Protein AF-A0A8J2NKR1-F1 (afdb_monomer_lite)

Foldseek 3Di:
DDDDPDDPPVVVVVVVVVVVVVVVVLLVQLVVQCPDLQQPQKAKEKFFQFLAWDDDDPDIATHTFKMKMFIAGLNQQTPDMDIDTAACQDDDPPSVVSNVCSCVQQVGDRHNPDPVNPPLVVVVVVVLVVQLVNDPDPVSAGDAYEYAPVRVRNVVRNLVVSCVVVVPPDDRPDNNYHYLLSSLLVLLVVLQVVVVCVVPVVPDDPDCVVVVVVVVVVPDDDDDDDDDDDDDDDDDDPRPPDDPDPDDDDPVLCCCLVVSPSPDSVNSVVLLPPCGQLQVLVQADPSLNVVCVPPSSNSNNRRSSSNSSSSVSSSSSNNVSNPDD

Sequence (325 aa):
MASKKLMDKKSLDTKLHNFRYQADIVRGDVTEFLQGDIPEIPVVIVNFNVYCPIAYSAQRYHLPGEIALVAFTITDGIIDFFSTYVDPGFVPTGCRSDVNDSIRLKGLQLPGYDPKLQDLNALVKNIDEFMRKYSLSTTKEWPPMFCMESEMKPFYGCMDWLYTTTKNTNPPEEFRLRPLEMYLQRASVLGRIFRDSEDGIEQVEESQDVRDIRERMTTMFGIGQDLVPVVSSRSGDGLIRFEERRYPLTPAERLLVTIGKFTDEKHAVEYLRSTYNAYNEQLACENHRKACENNEEGLNYCSELVVKRLAINCVDALKSLFLEE

Organism: NCBI:txid39272

pLDDT: mean 77.82, std 22.66, range [24.03, 98.62]

InterPro domains:
  IPR024970 Maelstrom domain [PF13017] (61-170)
  IPR039259 Protein maelstrom [PTHR21358] (43-180)

Structure (mmCIF, N/CA/C/O backbone):
data_AF-A0A8J2NKR1-F1
#
_entry.id   AF-A0A8J2NKR1-F1
#
loop_
_atom_site.group_PDB
_atom_site.id
_atom_site.type_symbol
_atom_site.label_atom_id
_atom_site.label_alt_id
_atom_site.label_comp_id
_atom_site.label_asym_id
_atom_site.label_entity_id
_atom_site.label_seq_id
_atom_site.pdbx_PDB_ins_code
_atom_site.Cartn_x
_atom_site.Cartn_y
_atom_site.Cartn_z
_atom_site.occupancy
_atom_site.B_iso_or_equiv
_atom_site.auth_seq_id
_atom_site.auth_comp_id
_atom_site.auth_asym_id
_atom_site.auth_atom_id
_atom_site.pdbx_PDB_model_num
ATOM 1 N N . MET A 1 1 ? 35.851 29.378 -0.211 1.00 43.47 1 MET A N 1
ATOM 2 C CA . MET A 1 1 ? 34.782 30.104 0.510 1.00 43.47 1 MET A CA 1
ATOM 3 C C . MET A 1 1 ? 33.438 29.664 -0.055 1.00 43.47 1 MET A C 1
ATOM 5 O O . MET A 1 1 ? 33.132 30.008 -1.188 1.00 43.47 1 MET A O 1
ATOM 9 N N . ALA A 1 2 ? 32.684 28.836 0.671 1.00 38.84 2 ALA A N 1
ATOM 10 C CA . ALA A 1 2 ? 31.373 28.362 0.229 1.00 38.84 2 ALA A CA 1
ATOM 11 C C . ALA A 1 2 ? 30.292 29.364 0.663 1.00 38.84 2 ALA A C 1
ATOM 13 O O . ALA A 1 2 ? 30.072 29.566 1.856 1.00 38.84 2 ALA A O 1
ATOM 14 N N . SER A 1 3 ? 29.646 30.014 -0.306 1.00 41.78 3 SER A N 1
ATOM 15 C CA . SER A 1 3 ? 28.528 30.925 -0.056 1.00 41.78 3 SER A CA 1
ATOM 16 C C . SER A 1 3 ? 27.273 30.108 0.264 1.00 41.78 3 SER A C 1
ATOM 18 O O . SER A 1 3 ? 26.694 29.467 -0.615 1.00 41.78 3 SER A O 1
ATOM 20 N N . LYS A 1 4 ? 26.868 30.091 1.540 1.00 50.66 4 LYS A N 1
ATOM 21 C CA . LYS A 1 4 ? 25.557 29.584 1.964 1.00 50.66 4 LYS A CA 1
ATOM 22 C C . LYS A 1 4 ? 24.493 30.522 1.390 1.00 50.66 4 LYS A C 1
ATOM 24 O O . LYS A 1 4 ? 24.283 31.610 1.919 1.00 50.66 4 LYS A O 1
ATOM 29 N N . LYS A 1 5 ? 23.815 30.108 0.315 1.00 57.34 5 LYS A N 1
ATOM 30 C CA . LYS A 1 5 ? 22.587 30.773 -0.139 1.00 57.34 5 LYS A CA 1
ATOM 31 C C . LYS A 1 5 ? 21.539 30.630 0.965 1.00 57.34 5 LYS A C 1
ATOM 33 O O . LYS A 1 5 ? 21.001 29.544 1.168 1.00 57.34 5 LYS A O 1
ATOM 38 N N . LEU A 1 6 ? 21.284 31.721 1.686 1.00 56.12 6 LEU A N 1
ATOM 39 C CA . LEU A 1 6 ? 20.132 31.834 2.572 1.00 56.12 6 LEU A CA 1
ATOM 40 C C . LEU A 1 6 ? 18.877 31.653 1.710 1.00 56.12 6 LEU A C 1
ATOM 42 O O . LEU A 1 6 ? 18.679 32.395 0.747 1.00 56.12 6 LEU A O 1
ATOM 46 N N . MET A 1 7 ? 18.060 30.648 2.020 1.00 55.81 7 MET A N 1
ATOM 47 C CA . MET A 1 7 ? 16.718 30.571 1.450 1.00 55.81 7 MET A CA 1
ATOM 48 C C . MET A 1 7 ? 15.932 31.810 1.888 1.00 55.81 7 MET A C 1
ATOM 50 O O . MET A 1 7 ? 15.951 32.170 3.064 1.00 55.81 7 MET A O 1
ATOM 54 N N . ASP A 1 8 ? 15.259 32.458 0.936 1.00 79.38 8 ASP A N 1
ATOM 55 C CA . ASP A 1 8 ? 14.376 33.593 1.202 1.00 79.38 8 ASP A CA 1
ATOM 56 C C . ASP A 1 8 ? 13.271 33.170 2.183 1.00 79.38 8 ASP A C 1
ATOM 58 O O . ASP A 1 8 ? 12.592 32.158 1.980 1.00 79.38 8 ASP A O 1
ATOM 62 N N . LYS A 1 9 ? 13.087 33.963 3.241 1.00 66.12 9 LYS A N 1
ATOM 63 C CA . LYS A 1 9 ? 12.063 33.788 4.275 1.00 66.12 9 LYS A CA 1
ATOM 64 C C . LYS A 1 9 ? 10.668 33.608 3.664 1.00 66.12 9 LYS A C 1
ATOM 66 O O . LYS A 1 9 ? 9.911 32.757 4.117 1.00 66.12 9 LYS A O 1
ATOM 71 N N . LYS A 1 10 ? 10.372 34.299 2.556 1.00 61.69 10 LYS A N 1
ATOM 72 C CA . LYS A 1 10 ? 9.092 34.181 1.838 1.00 61.69 10 LYS A CA 1
ATOM 73 C C . LYS A 1 10 ? 8.879 32.792 1.217 1.00 61.69 10 LYS A C 1
ATOM 75 O O . LYS A 1 10 ? 7.759 32.283 1.192 1.00 61.69 10 LYS A O 1
ATOM 80 N N . SER A 1 11 ? 9.955 32.148 0.753 1.00 65.44 11 SER A N 1
ATOM 81 C CA . SER A 1 11 ? 9.924 30.770 0.243 1.00 65.44 11 SER A CA 1
ATOM 82 C C . SER A 1 11 ? 9.691 29.754 1.365 1.00 65.44 11 SER A C 1
ATOM 84 O O . SER A 1 11 ? 8.984 28.766 1.162 1.00 65.44 11 SER A O 1
ATOM 86 N N . LEU A 1 12 ? 10.252 30.009 2.551 1.00 55.81 12 LEU A N 1
ATOM 87 C CA . LEU A 1 12 ? 10.070 29.164 3.731 1.00 55.81 12 LEU A CA 1
ATOM 88 C C . LEU A 1 12 ? 8.634 29.255 4.271 1.00 55.81 12 LEU A C 1
ATOM 90 O O . LEU A 1 12 ? 8.007 28.220 4.485 1.00 55.81 12 LEU A O 1
ATOM 94 N N . ASP A 1 13 ? 8.094 30.468 4.401 1.00 50.56 13 ASP A N 1
ATOM 95 C CA . ASP A 1 13 ? 6.735 30.706 4.904 1.00 50.56 13 ASP A CA 1
ATOM 96 C C . ASP A 1 13 ? 5.669 30.108 3.967 1.00 50.56 13 ASP A C 1
ATOM 98 O O . ASP A 1 13 ? 4.708 29.495 4.430 1.00 50.56 13 ASP A O 1
ATOM 102 N N . THR A 1 14 ? 5.881 30.179 2.646 1.00 52.16 14 THR A N 1
ATOM 103 C CA . THR A 1 14 ? 4.994 29.546 1.649 1.00 52.16 14 THR A CA 1
ATOM 104 C C . THR A 1 14 ? 5.015 28.017 1.761 1.00 52.16 14 THR A C 1
ATOM 106 O O . THR A 1 14 ? 3.969 27.374 1.708 1.00 52.16 14 THR A O 1
ATOM 109 N N . LYS A 1 15 ? 6.195 27.412 1.965 1.00 50.50 15 LYS A N 1
ATOM 110 C CA . LYS A 1 15 ? 6.314 25.961 2.179 1.00 50.50 15 LYS A CA 1
ATOM 111 C C . LYS A 1 15 ? 5.652 25.520 3.483 1.00 50.50 15 LYS A C 1
ATOM 113 O O . LYS A 1 15 ? 4.969 24.504 3.484 1.00 50.50 15 LYS A O 1
ATOM 118 N N . LEU A 1 16 ? 5.820 26.283 4.565 1.00 45.91 16 LEU A N 1
ATOM 119 C CA . LEU A 1 16 ? 5.184 26.006 5.857 1.00 45.91 16 LEU A CA 1
ATOM 120 C C . LEU A 1 16 ? 3.659 26.143 5.798 1.00 45.91 16 LEU A C 1
ATOM 122 O O . LEU A 1 16 ? 2.957 25.335 6.401 1.00 45.91 16 LEU A O 1
ATOM 126 N N . HIS A 1 17 ? 3.146 27.137 5.071 1.00 37.38 17 HIS A N 1
ATOM 127 C CA . HIS A 1 17 ? 1.710 27.311 4.870 1.00 37.38 17 HIS A CA 1
ATOM 128 C C . HIS A 1 17 ? 1.113 26.158 4.053 1.00 37.38 17 HIS A C 1
ATOM 130 O O . HIS A 1 17 ? 0.147 25.549 4.502 1.00 37.38 17 HIS A O 1
ATOM 136 N N . ASN A 1 18 ? 1.741 25.783 2.932 1.00 40.12 18 ASN A N 1
ATOM 137 C CA . ASN A 1 18 ? 1.304 24.639 2.125 1.00 40.12 18 ASN A CA 1
ATOM 138 C C . ASN A 1 18 ? 1.371 23.322 2.913 1.00 40.12 18 ASN A C 1
ATOM 140 O O . ASN A 1 18 ? 0.476 22.496 2.789 1.00 40.12 18 ASN A O 1
ATOM 144 N N . PHE A 1 19 ? 2.391 23.145 3.759 1.00 42.72 19 PHE A N 1
ATOM 145 C CA . PHE A 1 19 ? 2.524 21.963 4.612 1.00 42.72 19 PHE A CA 1
ATOM 146 C C . PHE A 1 19 ? 1.421 21.885 5.678 1.00 42.72 19 PHE A C 1
ATOM 148 O O . PHE A 1 19 ? 0.826 20.831 5.869 1.00 42.72 19 PHE A O 1
ATOM 155 N N . ARG A 1 20 ? 1.102 23.003 6.349 1.00 39.19 20 ARG A N 1
ATOM 156 C CA . ARG A 1 20 ? 0.005 23.064 7.334 1.00 39.19 20 ARG A CA 1
ATOM 157 C C . ARG A 1 20 ? -1.363 22.867 6.687 1.00 39.19 20 ARG A C 1
ATOM 159 O O . ARG A 1 20 ? -2.171 22.118 7.212 1.00 39.19 20 ARG A O 1
ATOM 166 N N . TYR A 1 21 ? -1.585 23.484 5.530 1.00 37.28 21 TYR A N 1
ATOM 167 C CA . TYR A 1 21 ? -2.820 23.336 4.766 1.00 37.28 21 TYR A CA 1
ATOM 168 C C . TYR A 1 21 ? -3.035 21.891 4.299 1.00 37.28 21 TYR A C 1
ATOM 170 O O . TYR A 1 21 ? -4.122 21.346 4.463 1.00 37.28 21 TYR A O 1
ATOM 178 N N . GLN A 1 22 ? -1.982 21.234 3.799 1.00 46.88 22 GLN A N 1
ATOM 179 C CA . GLN A 1 22 ? -2.047 19.812 3.462 1.00 46.88 22 GLN A CA 1
ATOM 180 C C . GLN A 1 22 ? -2.287 18.945 4.698 1.00 46.88 22 GLN A C 1
ATOM 182 O O . GLN A 1 22 ? -3.109 18.040 4.631 1.00 46.88 22 GLN A O 1
ATOM 187 N N . ALA A 1 23 ? -1.650 19.243 5.834 1.00 50.97 23 ALA A N 1
ATOM 188 C CA . ALA A 1 23 ? -1.886 18.509 7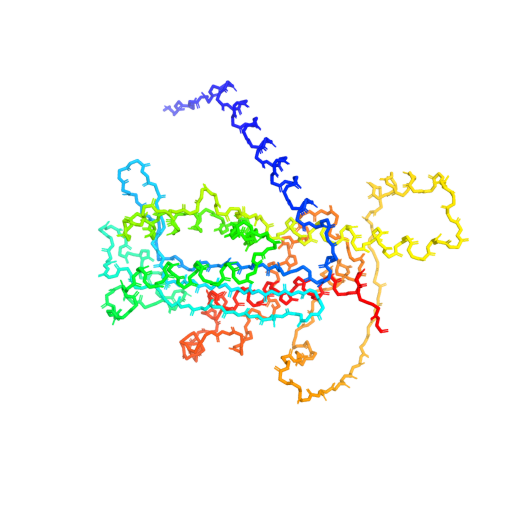.075 1.00 50.97 23 ALA A CA 1
ATOM 189 C C . ALA A 1 23 ? -3.336 18.643 7.572 1.00 50.97 23 ALA A C 1
ATOM 191 O O . ALA A 1 23 ? -3.907 17.659 8.030 1.00 50.97 23 ALA A O 1
ATOM 192 N N . ASP A 1 24 ? -3.948 19.824 7.474 1.00 42.25 24 ASP A N 1
ATOM 193 C CA . ASP A 1 24 ? -5.312 20.051 7.962 1.00 42.25 24 ASP A CA 1
ATOM 194 C C . ASP A 1 24 ? -6.389 19.471 7.026 1.00 42.25 24 ASP A C 1
ATOM 196 O O . ASP A 1 24 ? -7.370 18.922 7.527 1.00 42.25 24 ASP A O 1
ATOM 200 N N . ILE A 1 25 ? -6.181 19.474 5.699 1.00 54.34 25 ILE A N 1
ATOM 201 C CA . ILE A 1 25 ? -7.042 18.735 4.750 1.00 54.34 25 ILE A CA 1
ATOM 202 C C . ILE A 1 25 ? -6.950 17.233 5.007 1.00 54.34 25 ILE A C 1
ATOM 204 O O . ILE A 1 25 ? -7.959 16.567 5.208 1.00 54.34 25 ILE A O 1
ATOM 208 N N . VAL A 1 26 ? -5.724 16.710 5.081 1.00 58.34 26 VAL A N 1
ATOM 209 C CA . VAL A 1 26 ? -5.472 15.284 5.316 1.00 58.34 26 VAL A CA 1
ATOM 210 C C . VAL A 1 26 ? -6.121 14.832 6.634 1.00 58.34 26 VAL A C 1
ATOM 212 O O . VAL A 1 26 ? -6.724 13.761 6.682 1.00 58.34 26 VAL A O 1
ATOM 215 N N . ARG A 1 27 ? -6.097 15.674 7.679 1.00 59.47 27 ARG A N 1
ATOM 216 C CA . ARG A 1 27 ? -6.781 15.421 8.962 1.00 59.47 27 ARG A CA 1
ATOM 217 C C . ARG A 1 27 ? -8.306 15.459 8.865 1.00 59.47 27 ARG A C 1
ATOM 219 O O . ARG A 1 27 ? -8.959 14.643 9.519 1.00 59.47 27 ARG A O 1
ATOM 226 N N . GLY A 1 28 ? -8.860 16.408 8.110 1.00 63.25 28 GLY A N 1
ATOM 227 C CA . GLY A 1 28 ? -10.300 16.518 7.880 1.00 63.25 28 GLY A CA 1
ATOM 228 C C . GLY A 1 28 ? -10.849 15.266 7.204 1.00 63.25 28 GLY A C 1
ATOM 229 O O . GLY A 1 28 ? -11.771 14.649 7.728 1.00 63.25 28 GLY A O 1
ATOM 230 N N . ASP A 1 29 ? -10.187 14.820 6.138 1.00 70.38 29 ASP A N 1
ATOM 231 C CA . ASP A 1 29 ? -10.651 13.710 5.303 1.00 70.38 29 ASP A CA 1
ATOM 232 C C . ASP A 1 29 ? -10.693 12.368 6.035 1.00 70.38 29 ASP A C 1
ATOM 234 O O . ASP A 1 29 ? -11.616 11.583 5.838 1.00 70.38 29 ASP A O 1
ATOM 238 N N . VAL A 1 30 ? -9.701 12.075 6.883 1.00 75.12 30 VAL A N 1
ATOM 239 C CA . VAL A 1 30 ? -9.706 10.816 7.648 1.00 75.12 30 VAL A CA 1
ATOM 240 C C . VAL A 1 30 ? -10.740 10.853 8.764 1.00 75.12 30 VAL A C 1
ATOM 242 O O . VAL A 1 30 ? -11.346 9.833 9.065 1.00 75.12 30 VAL A O 1
ATOM 245 N N . THR A 1 31 ? -11.000 12.024 9.343 1.00 75.50 31 THR A N 1
ATOM 246 C CA . THR A 1 31 ? -12.086 12.168 10.320 1.00 75.50 31 THR A CA 1
ATOM 247 C C . THR A 1 31 ? -13.448 12.015 9.644 1.00 75.50 31 THR A C 1
ATOM 249 O O . THR A 1 31 ? -14.317 11.349 10.191 1.00 75.50 31 THR A O 1
ATOM 252 N N . GLU A 1 32 ? -13.625 12.584 8.449 1.00 78.56 32 GLU A N 1
ATOM 253 C CA . GLU A 1 32 ? -14.834 12.419 7.635 1.00 78.56 32 GLU A CA 1
ATOM 254 C C . GLU A 1 32 ? -15.050 10.958 7.231 1.00 78.56 32 GLU A C 1
ATOM 256 O O . GLU A 1 32 ? -16.146 10.426 7.385 1.00 78.56 32 GLU A O 1
ATOM 261 N N . PHE A 1 33 ? -13.987 10.278 6.801 1.00 78.25 33 PHE A N 1
ATOM 262 C CA . PHE A 1 33 ? -14.023 8.853 6.484 1.00 78.25 33 PHE A CA 1
ATOM 263 C C . PHE A 1 33 ? -14.488 7.992 7.669 1.00 78.25 33 PHE A C 1
ATOM 265 O O . PHE A 1 33 ? -15.153 6.987 7.457 1.00 78.25 33 PHE A O 1
ATOM 272 N N . LEU A 1 34 ? -14.189 8.400 8.906 1.00 82.88 34 LEU A N 1
ATOM 273 C CA . LEU A 1 34 ? -14.550 7.684 10.134 1.00 82.88 34 LEU A CA 1
ATOM 274 C C . LEU A 1 34 ? -15.920 8.092 10.717 1.00 82.88 34 LEU A C 1
ATOM 276 O O . LEU A 1 34 ? -16.202 7.770 11.866 1.00 82.88 34 LEU A O 1
ATOM 280 N N . GLN A 1 35 ? -16.781 8.786 9.963 1.00 81.31 35 GLN A N 1
ATOM 281 C CA . GLN A 1 35 ? -18.130 9.176 10.422 1.00 81.31 35 GLN A CA 1
ATOM 282 C C . GLN A 1 35 ? -19.164 8.030 10.409 1.00 81.31 35 GLN A C 1
ATOM 284 O O . GLN A 1 35 ? -20.321 8.254 10.762 1.00 81.31 35 GLN A O 1
ATOM 289 N N . GLY A 1 36 ? -18.777 6.825 9.983 1.00 82.25 36 GLY A N 1
ATOM 290 C CA . GLY A 1 36 ? -19.637 5.639 9.952 1.00 82.25 36 GLY A CA 1
ATOM 291 C C . GLY A 1 36 ? -19.406 4.673 11.116 1.00 82.25 36 GLY A C 1
ATOM 292 O O . GLY A 1 36 ? -18.768 5.005 12.113 1.00 82.25 36 GLY A O 1
ATOM 293 N N . ASP A 1 37 ? -19.908 3.451 10.951 1.00 88.69 37 ASP A N 1
ATOM 294 C CA . ASP A 1 37 ? -19.652 2.333 11.858 1.00 88.69 37 ASP A CA 1
ATOM 295 C C . ASP A 1 37 ? -18.205 1.848 11.684 1.00 88.69 37 ASP A C 1
ATOM 297 O O . ASP A 1 37 ? -17.918 1.007 10.834 1.00 88.69 37 ASP A O 1
ATOM 301 N N . ILE A 1 38 ? -17.273 2.471 12.417 1.00 90.94 38 ILE A N 1
ATOM 302 C CA . ILE A 1 38 ? -15.818 2.313 12.242 1.00 90.94 38 ILE A CA 1
ATOM 303 C C . ILE A 1 38 ? -15.377 0.845 12.096 1.00 90.94 38 ILE A C 1
ATOM 305 O O . ILE A 1 38 ? -14.547 0.586 11.219 1.00 90.94 38 ILE A O 1
ATOM 309 N N . PRO A 1 39 ? -15.905 -0.114 12.880 1.00 94.06 39 PRO A N 1
ATOM 310 C CA . PRO A 1 39 ? -15.543 -1.520 12.752 1.00 94.06 39 PRO A CA 1
ATOM 311 C C . PRO A 1 39 ? -15.828 -2.141 11.389 1.00 94.06 39 PRO A C 1
ATOM 313 O O . PRO A 1 39 ? -15.043 -2.973 10.933 1.00 94.06 39 PRO A O 1
ATOM 316 N N . GLU A 1 40 ? -16.890 -1.681 10.731 1.00 95.31 40 GLU A N 1
ATOM 317 C CA . GLU A 1 40 ? -17.399 -2.184 9.455 1.00 95.31 40 GLU A CA 1
ATOM 318 C C . GLU A 1 40 ? -16.874 -1.401 8.245 1.00 95.31 40 GLU A C 1
ATOM 320 O O . GLU A 1 40 ? -17.055 -1.816 7.098 1.00 95.31 40 GLU A O 1
ATOM 325 N N . ILE A 1 41 ? -16.215 -0.258 8.463 1.00 94.38 41 ILE A N 1
ATOM 326 C CA . ILE A 1 41 ? -15.683 0.560 7.373 1.00 94.38 41 ILE A CA 1
ATOM 327 C C . ILE A 1 41 ? -14.509 -0.178 6.700 1.00 94.38 41 ILE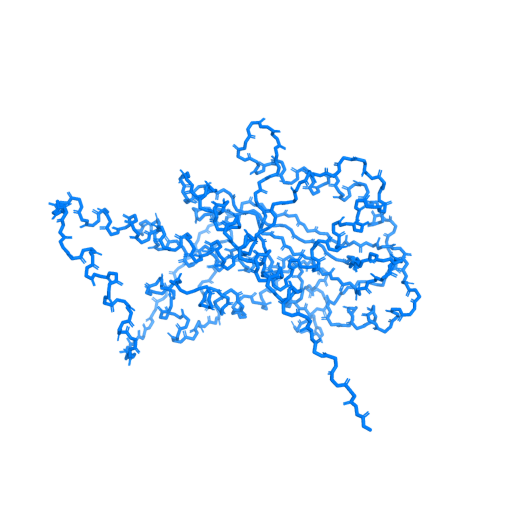 A C 1
ATOM 329 O O . ILE A 1 41 ? -13.486 -0.418 7.345 1.00 94.38 41 ILE A O 1
ATOM 333 N N . PRO A 1 42 ? -14.595 -0.496 5.392 1.00 96.12 42 PRO A N 1
ATOM 334 C CA . PRO A 1 42 ? -13.501 -1.112 4.663 1.00 96.12 42 PRO A CA 1
ATOM 335 C C . PRO A 1 42 ? -12.358 -0.115 4.464 1.00 96.12 42 PRO A C 1
ATOM 337 O O . PRO A 1 42 ? -12.530 0.972 3.910 1.00 96.12 42 PRO A O 1
ATOM 340 N N . VAL A 1 43 ? -11.163 -0.524 4.869 1.00 96.81 43 VAL A N 1
ATOM 341 C CA . VAL A 1 43 ? -9.924 0.243 4.757 1.00 96.81 43 VAL A CA 1
ATOM 342 C C . VAL A 1 43 ? -9.014 -0.424 3.742 1.00 96.81 43 VAL A C 1
ATOM 344 O O . VAL A 1 43 ? -8.738 -1.620 3.840 1.00 96.81 43 VAL A O 1
ATOM 347 N N . VAL A 1 44 ? -8.519 0.354 2.777 1.00 97.88 44 VAL A N 1
ATOM 348 C CA . VAL A 1 44 ? -7.612 -0.145 1.738 1.00 97.88 44 VAL A CA 1
ATOM 349 C C . VAL A 1 44 ? -6.183 0.317 2.005 1.00 97.88 44 VAL A C 1
ATOM 351 O O . VAL A 1 44 ? -5.905 1.516 1.989 1.00 97.88 44 VAL A O 1
ATOM 354 N N . ILE A 1 45 ? -5.261 -0.627 2.206 1.00 98.38 45 ILE A N 1
ATOM 355 C CA . ILE A 1 45 ? -3.819 -0.355 2.305 1.00 98.38 45 ILE A CA 1
ATOM 356 C C . ILE A 1 45 ? -3.148 -0.708 0.981 1.00 98.38 45 ILE A C 1
ATOM 358 O O . ILE A 1 45 ? -3.427 -1.760 0.408 1.00 98.38 45 ILE A O 1
ATOM 362 N N . VAL A 1 46 ? -2.231 0.142 0.521 1.00 98.50 46 VAL A N 1
ATOM 363 C CA . VAL A 1 46 ? -1.466 -0.049 -0.715 1.00 98.50 46 VAL A CA 1
ATOM 364 C C . VAL A 1 46 ? 0.040 0.043 -0.476 1.00 98.50 46 VAL A C 1
ATOM 366 O O . VAL A 1 46 ? 0.521 0.834 0.337 1.00 98.50 46 VAL A O 1
ATOM 369 N N . ASN A 1 47 ? 0.807 -0.757 -1.213 1.00 98.38 47 ASN A N 1
ATOM 370 C CA . ASN A 1 47 ? 2.260 -0.670 -1.261 1.00 98.38 47 ASN A CA 1
ATOM 371 C C . ASN A 1 47 ? 2.776 -0.935 -2.679 1.00 98.38 47 ASN A C 1
ATOM 373 O O . ASN A 1 47 ? 2.262 -1.802 -3.383 1.00 98.38 47 ASN A O 1
ATOM 377 N N . PHE A 1 48 ? 3.823 -0.203 -3.062 1.00 98.50 48 PHE A N 1
ATOM 378 C CA . PHE A 1 48 ? 4.611 -0.476 -4.257 1.00 98.50 48 PHE A CA 1
ATOM 379 C C . PHE A 1 48 ? 6.034 -0.854 -3.866 1.00 98.50 48 PHE A C 1
ATOM 381 O O . PHE A 1 48 ? 6.681 -0.122 -3.115 1.00 98.50 48 PHE A O 1
ATOM 388 N N . ASN A 1 49 ? 6.576 -1.888 -4.503 1.00 98.00 49 ASN A N 1
ATOM 389 C CA . ASN A 1 49 ? 8.016 -1.978 -4.671 1.00 98.00 49 ASN A CA 1
ATOM 390 C C . ASN A 1 49 ? 8.441 -1.255 -5.935 1.00 98.00 49 ASN A C 1
ATOM 392 O O . ASN A 1 49 ? 7.897 -1.447 -7.021 1.00 98.00 49 ASN A O 1
ATOM 396 N N . VAL A 1 50 ? 9.484 -0.451 -5.780 1.00 98.25 50 VAL A N 1
ATOM 397 C CA . VAL A 1 50 ? 10.055 0.373 -6.841 1.00 98.25 50 VAL A CA 1
ATOM 398 C C . VAL A 1 50 ? 11.439 -0.142 -7.205 1.00 98.25 50 VAL A C 1
ATOM 400 O O . VAL A 1 50 ? 12.246 -0.405 -6.308 1.00 98.25 50 VAL A O 1
ATOM 403 N N . TYR A 1 51 ? 11.726 -0.211 -8.505 1.00 98.06 51 TYR A N 1
ATOM 404 C CA . TYR A 1 51 ? 13.064 -0.478 -9.031 1.00 98.06 51 TYR A CA 1
ATOM 405 C C . TYR A 1 51 ? 14.016 0.690 -8.786 1.00 98.06 51 TYR A C 1
ATOM 407 O O . TYR A 1 51 ? 15.078 0.521 -8.191 1.00 98.06 51 TYR A O 1
ATOM 415 N N . CYS A 1 52 ? 13.646 1.877 -9.265 1.00 97.44 52 CYS A N 1
ATOM 416 C CA . CYS A 1 52 ? 14.450 3.086 -9.146 1.00 97.44 52 CYS A CA 1
ATOM 417 C C . CYS A 1 52 ? 13.591 4.351 -9.328 1.00 97.44 52 CYS A C 1
ATOM 419 O O . CYS A 1 52 ? 12.565 4.316 -10.019 1.00 97.44 52 CYS A O 1
ATOM 421 N N . PRO A 1 53 ? 14.000 5.493 -8.750 1.00 96.88 53 PRO A N 1
ATOM 422 C CA . PRO A 1 53 ? 13.476 6.788 -9.159 1.00 96.88 53 PRO A CA 1
ATOM 423 C C . PRO A 1 53 ? 13.968 7.117 -10.575 1.00 96.88 53 PRO A C 1
ATOM 425 O O . PRO A 1 53 ? 15.119 6.855 -10.918 1.00 96.88 53 PRO A O 1
ATOM 428 N N . ILE A 1 54 ? 13.114 7.726 -11.392 1.00 94.81 54 ILE A N 1
ATOM 429 C CA . ILE A 1 54 ? 13.463 8.152 -12.753 1.00 94.81 54 ILE A CA 1
ATOM 430 C C . ILE A 1 54 ? 13.084 9.618 -12.953 1.00 94.81 54 ILE A C 1
ATOM 432 O O . ILE A 1 54 ? 12.063 10.097 -12.457 1.00 94.81 54 ILE A O 1
ATOM 436 N N . ALA A 1 55 ? 13.927 10.349 -13.674 1.00 90.56 55 ALA A N 1
ATOM 437 C CA . ALA A 1 55 ? 13.674 11.736 -14.031 1.00 90.56 55 ALA A CA 1
ATOM 438 C C . ALA A 1 55 ? 13.475 11.827 -15.544 1.00 90.56 55 ALA A C 1
ATOM 440 O O . ALA A 1 55 ? 14.423 11.659 -16.311 1.00 90.56 55 ALA A O 1
ATOM 441 N N . TYR A 1 56 ? 12.242 12.106 -15.963 1.00 82.31 56 TYR A N 1
ATOM 442 C CA . TYR A 1 56 ? 11.937 12.442 -17.348 1.00 82.31 56 TYR A CA 1
ATOM 443 C C . TYR A 1 56 ? 11.607 13.926 -17.411 1.00 82.31 56 TYR A C 1
ATOM 445 O O . TYR A 1 56 ? 10.562 14.370 -16.933 1.00 82.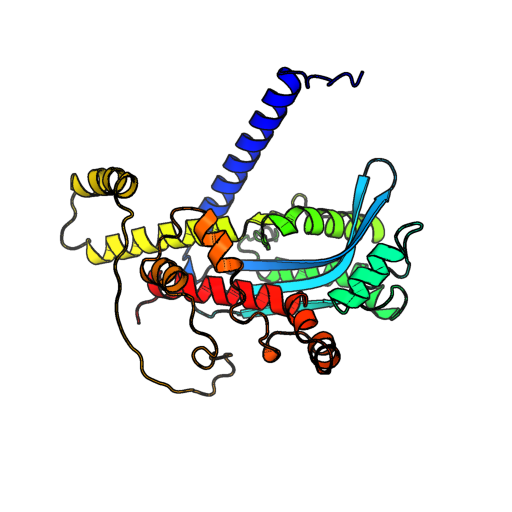31 56 TYR A O 1
ATOM 453 N N . SER A 1 57 ? 12.511 14.708 -18.007 1.00 83.50 57 SER A N 1
ATOM 454 C CA . SER A 1 57 ? 12.391 16.168 -18.041 1.00 83.50 57 SER A CA 1
ATOM 455 C C . SER A 1 57 ? 12.292 16.749 -16.613 1.00 83.50 57 SER A C 1
ATOM 457 O O . SER A 1 57 ? 13.106 16.412 -15.753 1.00 83.50 57 SER A O 1
ATOM 459 N N . ALA A 1 58 ? 11.322 17.627 -16.344 1.00 83.81 58 ALA A N 1
ATOM 460 C CA . ALA A 1 58 ? 11.086 18.228 -15.031 1.00 83.81 58 ALA A CA 1
ATOM 461 C C . ALA A 1 58 ? 10.328 17.315 -14.046 1.00 83.81 58 ALA A C 1
ATOM 463 O O . ALA A 1 58 ? 10.266 17.630 -12.855 1.00 83.81 58 ALA A O 1
ATOM 464 N N . GLN A 1 59 ? 9.755 16.202 -14.514 1.00 83.44 59 GLN A N 1
ATOM 465 C CA . GLN A 1 59 ? 8.910 15.327 -13.705 1.00 83.44 59 GLN A CA 1
ATOM 466 C C . GLN A 1 59 ? 9.712 14.153 -13.137 1.00 83.44 59 GLN A C 1
ATOM 468 O O . GLN A 1 59 ? 10.576 13.571 -13.800 1.00 83.44 59 GLN A O 1
ATOM 473 N N . ARG A 1 60 ? 9.437 13.824 -11.872 1.00 90.12 60 ARG A N 1
ATOM 474 C CA . ARG A 1 60 ? 10.072 12.714 -11.158 1.00 90.12 60 ARG A CA 1
ATOM 475 C C . ARG A 1 60 ? 9.056 11.603 -10.975 1.00 90.12 60 ARG A C 1
ATOM 477 O O . ARG A 1 60 ? 8.049 11.812 -10.311 1.00 90.12 60 ARG A O 1
ATOM 484 N N . TYR A 1 61 ? 9.372 10.443 -11.520 1.00 95.19 61 TYR A N 1
ATOM 485 C CA . TYR A 1 61 ? 8.571 9.236 -11.410 1.00 95.19 61 TYR A CA 1
ATOM 486 C C . TYR A 1 61 ? 9.316 8.180 -10.592 1.00 95.19 61 TYR A C 1
ATOM 488 O O . TYR A 1 61 ? 10.503 8.324 -10.278 1.00 95.19 61 TYR A O 1
ATOM 496 N N . HIS A 1 62 ? 8.620 7.092 -10.291 1.00 97.44 62 HIS A N 1
ATOM 497 C CA . HIS A 1 62 ? 9.191 5.883 -9.716 1.00 97.44 62 HIS A CA 1
ATOM 498 C C . HIS A 1 62 ? 8.815 4.710 -10.614 1.00 97.44 62 HIS A C 1
ATOM 500 O O . HIS A 1 62 ? 7.652 4.571 -10.980 1.00 97.44 62 HIS A O 1
ATOM 506 N N . LEU A 1 63 ? 9.796 3.891 -10.996 1.00 97.75 63 LEU A N 1
ATOM 507 C CA . LEU A 1 63 ? 9.558 2.739 -11.860 1.00 97.75 63 LEU A CA 1
ATOM 508 C C . LEU A 1 63 ? 9.015 1.566 -11.018 1.00 97.75 63 LEU A C 1
ATOM 510 O O . LEU A 1 63 ? 9.783 1.027 -10.212 1.00 97.75 63 LEU A O 1
ATOM 514 N N . PRO A 1 64 ? 7.730 1.185 -11.149 1.00 98.12 64 PRO A N 1
ATOM 515 C CA . PRO A 1 64 ? 7.139 0.125 -10.335 1.00 98.12 64 PRO A CA 1
ATOM 516 C C . PRO A 1 64 ? 7.709 -1.244 -10.718 1.00 98.12 64 PRO A C 1
ATOM 518 O O . PRO A 1 64 ? 8.021 -1.485 -11.883 1.00 98.12 64 PRO A O 1
ATOM 521 N N . GLY A 1 65 ? 7.830 -2.132 -9.734 1.00 98.06 65 GLY A N 1
ATOM 522 C CA . GLY A 1 65 ? 8.181 -3.542 -9.930 1.00 98.06 65 GLY A CA 1
ATOM 523 C C . GLY A 1 65 ? 7.220 -4.521 -9.264 1.00 98.06 65 GLY A C 1
ATOM 524 O O . GLY A 1 65 ? 7.080 -5.652 -9.718 1.00 98.06 65 GLY A O 1
ATOM 525 N N . GLU A 1 66 ? 6.506 -4.086 -8.231 1.00 98.38 66 GLU A N 1
ATOM 526 C CA . GLU A 1 66 ? 5.433 -4.846 -7.591 1.00 98.38 66 GLU A CA 1
ATOM 527 C C . GLU A 1 66 ? 4.408 -3.867 -7.030 1.00 98.38 66 GLU A C 1
ATOM 529 O O . GLU A 1 66 ? 4.767 -2.756 -6.630 1.00 98.38 66 GLU A O 1
ATOM 534 N N . ILE A 1 67 ? 3.149 -4.284 -6.984 1.00 98.50 67 ILE A N 1
ATOM 535 C CA . ILE A 1 67 ? 2.081 -3.588 -6.280 1.00 98.50 67 ILE A CA 1
ATOM 536 C C . ILE A 1 67 ? 1.267 -4.602 -5.483 1.00 98.50 67 ILE A C 1
ATOM 538 O O . ILE A 1 67 ? 0.992 -5.706 -5.958 1.00 98.50 67 ILE A O 1
ATOM 542 N N . ALA A 1 68 ? 0.848 -4.206 -4.287 1.00 98.56 68 ALA A N 1
ATOM 543 C CA . ALA A 1 68 ? -0.169 -4.916 -3.536 1.00 98.56 68 ALA A CA 1
ATOM 544 C C . ALA A 1 68 ? -1.178 -3.946 -2.921 1.00 98.56 68 ALA A C 1
ATOM 546 O O . ALA A 1 68 ? -0.817 -2.856 -2.473 1.00 98.56 68 ALA A O 1
ATOM 547 N N . LEU A 1 69 ? -2.435 -4.374 -2.892 1.00 98.62 69 LEU A N 1
ATOM 548 C CA . LEU A 1 69 ? -3.550 -3.753 -2.200 1.00 98.62 69 LEU A CA 1
ATOM 549 C C . LEU A 1 69 ? -4.197 -4.797 -1.288 1.00 98.62 69 LEU A C 1
ATOM 551 O O . LEU A 1 69 ? -4.335 -5.962 -1.661 1.00 98.62 69 LEU A O 1
ATOM 555 N N . VAL A 1 70 ? -4.617 -4.383 -0.100 1.00 98.56 70 VAL A N 1
ATOM 556 C CA . VAL A 1 70 ? -5.418 -5.207 0.810 1.00 98.56 70 VAL A CA 1
ATOM 557 C C . VAL A 1 70 ? -6.580 -4.376 1.319 1.00 98.56 70 VAL A C 1
ATOM 559 O O . VAL A 1 70 ? -6.398 -3.206 1.650 1.00 98.56 70 VAL A O 1
ATOM 562 N N . ALA A 1 71 ? -7.760 -4.978 1.368 1.00 98.31 71 ALA A N 1
ATOM 563 C CA . ALA A 1 71 ? -8.927 -4.409 2.018 1.00 98.31 71 ALA A CA 1
ATOM 564 C C . ALA A 1 71 ? -9.171 -5.160 3.328 1.00 98.31 71 ALA A C 1
ATOM 566 O O . ALA A 1 71 ? -9.105 -6.393 3.362 1.00 98.31 71 ALA A O 1
ATOM 567 N N . PHE A 1 72 ? -9.448 -4.427 4.400 1.00 98.00 72 PHE A N 1
ATOM 568 C CA . PHE A 1 72 ? -9.771 -5.007 5.699 1.00 98.00 72 PHE A CA 1
ATOM 569 C C . PHE A 1 72 ? -10.854 -4.202 6.423 1.00 98.00 72 PHE A C 1
ATOM 571 O O . PHE A 1 72 ? -11.014 -3.012 6.164 1.00 98.00 72 PHE A O 1
ATOM 578 N N . THR A 1 73 ? -11.572 -4.849 7.334 1.00 96.94 73 THR A N 1
ATOM 579 C CA . THR A 1 73 ? -12.418 -4.216 8.361 1.00 96.94 73 THR A CA 1
ATOM 580 C C . THR A 1 73 ? -11.864 -4.594 9.736 1.00 96.94 73 THR A C 1
ATOM 582 O O . THR A 1 73 ? -11.072 -5.535 9.853 1.00 96.94 73 THR A O 1
ATOM 585 N N . ILE A 1 74 ? -12.222 -3.864 10.795 1.00 95.06 74 ILE A N 1
ATOM 586 C CA . ILE A 1 74 ? -11.784 -4.241 12.154 1.00 95.06 74 ILE A CA 1
ATOM 587 C C . ILE A 1 74 ? -12.490 -5.539 12.570 1.00 95.06 74 ILE A C 1
ATOM 589 O O . ILE A 1 74 ? -11.864 -6.394 13.199 1.00 95.06 74 ILE A O 1
ATOM 593 N N . THR A 1 75 ? -13.755 -5.699 12.169 1.00 95.31 75 THR A N 1
ATOM 594 C CA . THR A 1 75 ? -14.584 -6.876 12.457 1.00 95.31 75 THR A CA 1
ATOM 595 C C . THR A 1 75 ? -14.042 -8.150 11.806 1.00 95.31 75 THR A C 1
ATOM 597 O O . THR A 1 75 ? -13.740 -9.121 12.506 1.00 95.31 75 THR A O 1
ATOM 600 N N . ASP A 1 76 ? -13.855 -8.147 10.483 1.00 96.00 76 ASP A N 1
ATOM 601 C CA . ASP A 1 76 ? -13.528 -9.361 9.721 1.00 96.00 76 ASP A CA 1
ATOM 602 C C . ASP A 1 76 ? -12.023 -9.555 9.495 1.00 96.00 76 ASP A C 1
ATOM 604 O O . ASP A 1 76 ? -11.573 -10.612 9.043 1.00 96.00 76 ASP A O 1
ATOM 608 N N . GLY A 1 77 ? -11.211 -8.540 9.791 1.00 96.38 77 GLY A N 1
ATOM 609 C CA . GLY A 1 77 ? -9.817 -8.517 9.382 1.00 96.38 77 GLY A CA 1
ATOM 610 C C . GLY A 1 77 ? -9.694 -8.375 7.866 1.00 96.38 77 GLY A C 1
ATOM 611 O O . GLY A 1 77 ? -10.392 -7.573 7.253 1.00 96.38 77 GLY A O 1
ATOM 612 N N . ILE A 1 78 ? -8.771 -9.112 7.241 1.00 97.44 78 ILE A N 1
ATOM 613 C CA . ILE A 1 78 ? -8.542 -9.025 5.789 1.00 97.44 78 ILE A CA 1
ATOM 614 C C . ILE A 1 78 ? -9.720 -9.654 5.038 1.00 97.44 78 ILE A C 1
ATOM 616 O O . ILE A 1 78 ? -9.918 -10.866 5.107 1.00 97.44 78 ILE A O 1
ATOM 620 N N . ILE A 1 79 ? -10.433 -8.840 4.259 1.00 97.94 79 ILE A N 1
ATOM 621 C CA . ILE A 1 79 ? -11.605 -9.264 3.478 1.00 97.94 79 ILE A CA 1
ATOM 622 C C . ILE A 1 79 ? -11.288 -9.512 2.000 1.00 97.94 79 ILE A C 1
ATOM 624 O O . ILE A 1 79 ? -12.014 -10.249 1.335 1.00 97.94 79 ILE A O 1
ATOM 628 N N . ASP A 1 80 ? -10.224 -8.902 1.466 1.00 98.06 80 ASP A N 1
ATOM 629 C CA . ASP A 1 80 ? -9.760 -9.118 0.090 1.00 98.06 80 ASP A CA 1
ATOM 630 C C . ASP A 1 80 ? -8.336 -8.601 -0.114 1.00 98.06 80 ASP A C 1
ATOM 632 O O . ASP A 1 80 ? -7.830 -7.787 0.663 1.00 98.06 80 ASP A O 1
ATOM 636 N N . PHE A 1 81 ? -7.685 -9.050 -1.183 1.00 97.94 81 PHE A N 1
ATOM 637 C CA . PHE A 1 81 ? -6.364 -8.580 -1.569 1.00 97.94 81 PHE A CA 1
ATOM 638 C C . PHE A 1 81 ? -6.133 -8.701 -3.077 1.00 97.94 81 PHE A C 1
ATOM 640 O O . PHE A 1 81 ? -6.649 -9.590 -3.749 1.00 97.94 81 PHE A O 1
ATOM 647 N N . PHE A 1 82 ? -5.289 -7.820 -3.597 1.00 98.12 82 PHE A N 1
ATOM 648 C CA . PHE A 1 82 ? -4.793 -7.842 -4.965 1.00 98.12 82 PHE A CA 1
ATOM 649 C C . PHE A 1 82 ? -3.278 -7.653 -4.929 1.00 98.12 82 PHE A C 1
ATOM 651 O O . PHE A 1 82 ? -2.793 -6.702 -4.326 1.00 98.12 82 PHE A O 1
ATOM 658 N N . SER A 1 83 ? -2.516 -8.533 -5.572 1.00 98.00 83 SER A N 1
ATOM 659 C CA . SER A 1 83 ? -1.065 -8.392 -5.699 1.00 98.00 83 SER A CA 1
ATOM 660 C C . SER A 1 83 ? -0.611 -8.816 -7.089 1.00 98.00 83 SER A C 1
ATOM 662 O O . SER A 1 83 ? -1.144 -9.756 -7.681 1.00 98.00 83 SER A O 1
ATOM 664 N N . THR A 1 84 ? 0.366 -8.100 -7.638 1.00 97.69 84 THR A N 1
ATOM 665 C CA . THR A 1 84 ? 1.007 -8.479 -8.897 1.00 97.69 84 THR A CA 1
ATOM 666 C C . THR A 1 84 ? 2.372 -7.822 -9.034 1.00 97.69 84 THR A C 1
ATOM 668 O O . THR A 1 84 ? 2.615 -6.713 -8.553 1.00 97.69 84 THR A O 1
ATOM 671 N N . TYR A 1 85 ? 3.258 -8.491 -9.764 1.00 97.69 85 TYR A N 1
ATOM 672 C CA . TYR A 1 85 ? 4.447 -7.849 -10.304 1.00 97.69 85 TYR A CA 1
ATOM 673 C C . TYR A 1 85 ? 4.067 -6.887 -11.428 1.00 97.69 85 TYR A C 1
ATOM 675 O O . TYR A 1 85 ? 3.040 -7.051 -12.094 1.00 97.69 85 TYR A O 1
ATOM 683 N N . VAL A 1 86 ? 4.926 -5.896 -11.637 1.00 97.56 86 VAL A N 1
ATOM 684 C CA . VAL A 1 86 ? 4.831 -4.942 -12.737 1.00 97.56 86 VAL A CA 1
ATOM 685 C C . VAL A 1 86 ? 6.110 -5.063 -13.549 1.00 97.56 86 VAL A C 1
ATOM 687 O O . VAL A 1 86 ? 7.191 -4.795 -13.028 1.00 97.56 86 VAL A O 1
ATOM 690 N N . ASP A 1 87 ? 6.001 -5.477 -14.812 1.00 97.69 87 ASP A N 1
ATOM 691 C CA . ASP A 1 87 ? 7.148 -5.491 -15.716 1.00 97.69 87 ASP A CA 1
ATOM 692 C C . ASP A 1 87 ? 7.151 -4.196 -16.546 1.00 97.69 87 ASP A C 1
ATOM 694 O O . ASP A 1 87 ? 6.311 -4.034 -17.434 1.00 97.69 87 ASP A O 1
ATOM 698 N N . PRO A 1 88 ? 8.081 -3.252 -16.303 1.00 96.75 88 PRO A N 1
ATOM 699 C CA . PRO A 1 88 ? 8.155 -2.037 -17.104 1.00 96.75 88 PRO A CA 1
ATOM 700 C C . PRO A 1 88 ? 8.745 -2.274 -18.503 1.00 96.75 88 PRO A C 1
ATOM 702 O O . PRO A 1 88 ? 8.754 -1.358 -19.322 1.00 96.75 88 PRO A O 1
ATOM 705 N N . GLY A 1 89 ? 9.280 -3.468 -18.784 1.00 97.44 89 GLY A N 1
ATOM 706 C CA . GLY A 1 89 ? 9.807 -3.872 -20.090 1.00 97.44 89 GLY A CA 1
ATOM 707 C C . GLY A 1 89 ? 11.200 -3.336 -20.431 1.00 97.44 89 GLY A C 1
ATOM 708 O O . GLY A 1 89 ? 11.804 -3.777 -21.407 1.00 97.44 89 GLY A O 1
ATOM 709 N N . PHE A 1 90 ? 11.748 -2.400 -19.651 1.00 96.38 90 PHE A N 1
ATOM 710 C CA . PHE A 1 90 ? 13.075 -1.837 -19.899 1.00 96.38 90 PHE A CA 1
ATOM 711 C C . PHE A 1 90 ? 13.774 -1.357 -18.621 1.00 96.38 90 PHE A C 1
ATOM 713 O O . PHE A 1 90 ? 13.144 -1.040 -17.615 1.00 96.38 90 PHE A O 1
ATOM 720 N N . VAL A 1 91 ? 15.105 -1.251 -18.693 1.00 97.50 91 VAL A N 1
ATOM 721 C CA . VAL A 1 91 ? 15.948 -0.619 -17.666 1.00 97.50 91 VAL A CA 1
ATOM 722 C C . VAL A 1 91 ? 16.295 0.806 -18.117 1.00 97.50 91 VAL A C 1
ATOM 724 O O . VAL A 1 91 ? 16.970 0.953 -19.141 1.00 97.50 91 VAL A O 1
ATOM 727 N N . PRO A 1 92 ? 15.881 1.860 -17.388 1.00 96.19 92 PRO A N 1
ATOM 728 C CA . PRO A 1 92 ? 16.219 3.237 -17.736 1.00 96.19 92 PRO A CA 1
ATOM 729 C C . PRO A 1 92 ? 17.735 3.471 -17.785 1.00 96.19 92 PRO A C 1
ATOM 731 O O . PRO A 1 92 ? 18.496 2.968 -16.950 1.00 96.19 92 PRO A O 1
ATOM 734 N N . THR A 1 93 ? 18.188 4.272 -18.753 1.00 95.75 93 THR A N 1
ATOM 735 C CA . THR A 1 93 ? 19.604 4.644 -18.884 1.00 95.75 93 THR A CA 1
ATOM 736 C C . THR A 1 93 ? 20.107 5.309 -17.604 1.00 95.75 93 THR A C 1
ATOM 738 O O . THR A 1 93 ? 19.520 6.275 -17.129 1.00 95.75 93 THR A O 1
ATOM 741 N N . GLY A 1 94 ? 21.218 4.805 -17.061 1.00 95.75 94 GLY A N 1
ATOM 742 C CA . GLY A 1 94 ? 21.817 5.302 -15.817 1.00 95.75 94 GLY A CA 1
ATOM 743 C C . GLY A 1 94 ? 21.289 4.643 -14.536 1.00 95.75 94 GLY A C 1
ATOM 744 O O . GLY A 1 94 ? 21.955 4.738 -13.514 1.00 95.75 94 GLY A O 1
ATOM 745 N N . CYS A 1 95 ? 20.181 3.898 -14.592 1.00 97.19 95 CYS A N 1
ATOM 746 C CA . CYS A 1 95 ? 19.559 3.273 -13.415 1.00 97.19 95 CYS A CA 1
ATOM 747 C C . CYS A 1 95 ? 19.928 1.792 -13.221 1.00 97.19 95 CYS A C 1
ATOM 749 O O . CYS A 1 95 ? 19.363 1.122 -12.364 1.00 97.19 95 CYS A O 1
ATOM 751 N N . ARG A 1 96 ? 20.866 1.240 -14.007 1.00 97.25 96 ARG A N 1
ATOM 752 C CA . ARG A 1 96 ? 21.207 -0.196 -13.951 1.00 97.25 96 ARG A CA 1
ATOM 753 C C . ARG A 1 96 ? 21.644 -0.655 -12.554 1.00 97.25 96 ARG A C 1
ATOM 755 O O . ARG A 1 96 ? 21.287 -1.759 -12.162 1.00 97.25 96 ARG A O 1
ATOM 762 N N . SER A 1 97 ? 22.406 0.167 -11.826 1.00 97.69 97 SER A N 1
ATOM 763 C CA . SER A 1 97 ? 22.826 -0.168 -10.457 1.00 97.69 97 SER A CA 1
ATOM 764 C C . SER A 1 97 ? 21.621 -0.271 -9.522 1.00 97.69 97 SER A C 1
ATOM 766 O O . SER A 1 97 ? 21.450 -1.300 -8.881 1.00 97.69 97 SER A O 1
ATOM 768 N N . ASP A 1 98 ? 20.748 0.739 -9.527 1.00 97.75 98 ASP A N 1
ATOM 769 C CA . ASP A 1 98 ? 19.555 0.786 -8.674 1.00 97.75 98 ASP A CA 1
ATOM 770 C C . ASP A 1 98 ? 18.592 -0.375 -8.969 1.00 97.75 98 ASP A C 1
ATOM 772 O O . ASP A 1 98 ? 18.063 -1.002 -8.053 1.00 97.75 98 ASP A O 1
ATOM 776 N N . VAL A 1 99 ? 18.402 -0.711 -10.253 1.00 97.81 99 VAL A N 1
ATOM 777 C CA . VAL A 1 99 ? 17.597 -1.872 -10.664 1.00 97.81 99 VAL A CA 1
ATOM 778 C C . VAL A 1 99 ? 18.196 -3.168 -10.117 1.00 97.81 99 VAL A C 1
ATOM 780 O O . VAL A 1 99 ? 17.468 -3.969 -9.535 1.00 97.81 99 VAL A O 1
ATOM 783 N N . ASN A 1 100 ? 19.510 -3.368 -10.257 1.00 97.38 100 ASN A N 1
ATOM 784 C CA . ASN A 1 100 ? 20.185 -4.558 -9.733 1.00 97.38 100 ASN A CA 1
ATOM 785 C C . ASN A 1 100 ? 20.096 -4.646 -8.203 1.00 97.38 100 ASN A C 1
ATOM 787 O O . ASN A 1 100 ? 19.914 -5.739 -7.666 1.00 97.38 100 ASN A O 1
ATOM 791 N N . ASP A 1 101 ? 20.204 -3.517 -7.501 1.00 96.25 101 ASP A N 1
ATOM 792 C CA . ASP A 1 101 ? 20.046 -3.472 -6.049 1.00 96.25 101 ASP A CA 1
ATOM 793 C C . ASP A 1 101 ? 18.612 -3.821 -5.637 1.00 96.25 101 ASP A C 1
ATOM 795 O O . ASP A 1 101 ? 18.428 -4.614 -4.717 1.00 96.25 101 ASP A O 1
ATOM 799 N N . SER A 1 102 ? 17.596 -3.326 -6.347 1.00 96.00 102 SER A N 1
ATOM 800 C CA . SER A 1 102 ? 16.198 -3.686 -6.084 1.00 96.00 102 SER A CA 1
ATOM 801 C C . SER A 1 102 ? 15.892 -5.158 -6.379 1.00 96.00 102 SER A C 1
ATOM 803 O O . SER A 1 102 ? 15.175 -5.787 -5.608 1.00 96.00 102 SER A O 1
ATOM 805 N N . ILE A 1 103 ? 16.474 -5.744 -7.430 1.00 94.81 103 ILE A N 1
ATOM 806 C CA . ILE A 1 103 ? 16.387 -7.191 -7.699 1.00 94.81 103 ILE A CA 1
ATOM 807 C C . ILE A 1 103 ? 16.997 -7.982 -6.537 1.00 94.81 103 ILE A C 1
ATOM 809 O O . ILE A 1 103 ? 16.362 -8.883 -5.996 1.00 94.81 103 ILE A O 1
ATOM 813 N N . ARG A 1 104 ? 18.214 -7.613 -6.111 1.00 93.06 104 ARG A N 1
ATOM 814 C CA . ARG A 1 104 ? 18.942 -8.316 -5.045 1.00 93.06 104 ARG A CA 1
ATOM 815 C C . ARG A 1 104 ? 18.253 -8.196 -3.686 1.00 93.06 104 ARG A C 1
ATOM 817 O O . ARG A 1 104 ? 18.161 -9.186 -2.971 1.00 93.06 104 ARG A O 1
ATOM 824 N N . LEU A 1 105 ? 17.835 -6.988 -3.312 1.00 92.31 105 LEU A N 1
ATOM 825 C CA . LEU A 1 105 ? 17.305 -6.692 -1.979 1.00 92.31 105 LEU A CA 1
ATOM 826 C C . LEU A 1 105 ? 15.828 -7.058 -1.856 1.00 92.31 105 LEU A C 1
ATOM 828 O O . LEU A 1 105 ? 15.419 -7.610 -0.844 1.00 92.31 105 LEU A O 1
ATOM 832 N N . LYS A 1 106 ? 15.031 -6.754 -2.885 1.00 93.62 106 LYS A N 1
ATOM 833 C CA . LYS A 1 106 ? 13.568 -6.868 -2.832 1.00 93.62 106 LYS A CA 1
ATOM 834 C C . LYS A 1 106 ? 13.028 -8.075 -3.591 1.00 93.62 106 LYS A C 1
ATOM 836 O O . LYS A 1 106 ? 11.817 -8.227 -3.665 1.00 93.62 106 LYS A O 1
ATOM 841 N N . GLY A 1 107 ? 13.884 -8.894 -4.205 1.00 93.12 107 GLY A N 1
ATOM 842 C CA . GLY A 1 107 ? 13.456 -10.070 -4.968 1.00 93.12 107 GLY A CA 1
ATOM 843 C C . GLY A 1 107 ? 12.650 -9.741 -6.230 1.00 93.12 107 GLY A C 1
ATOM 844 O O . GLY A 1 107 ? 11.882 -10.578 -6.703 1.00 93.12 107 GLY A O 1
ATOM 845 N N . LEU A 1 108 ? 12.785 -8.524 -6.770 1.00 95.12 108 LEU A N 1
ATOM 846 C CA . LEU A 1 108 ? 12.148 -8.163 -8.038 1.00 95.12 108 LEU A CA 1
ATOM 847 C C . LEU A 1 108 ? 12.790 -8.923 -9.203 1.00 95.12 108 LEU A C 1
ATOM 849 O O . LEU A 1 108 ? 13.963 -9.285 -9.158 1.00 95.12 108 LEU A O 1
ATOM 853 N N . GLN A 1 109 ? 12.035 -9.123 -10.279 1.00 94.94 109 GLN A N 1
ATOM 854 C CA . GLN A 1 109 ? 12.558 -9.705 -11.517 1.00 94.94 109 GLN A CA 1
ATOM 855 C C . GLN A 1 109 ? 13.289 -8.650 -12.356 1.00 94.94 109 GLN A C 1
ATOM 857 O O . GLN A 1 109 ? 13.121 -7.453 -12.141 1.00 94.94 109 GLN A O 1
ATOM 862 N N . LEU A 1 110 ? 14.112 -9.050 -13.324 1.00 96.44 110 LEU A N 1
ATOM 863 C CA . LEU A 1 110 ? 14.716 -8.089 -14.255 1.00 96.44 110 LEU A CA 1
ATOM 864 C C . LEU A 1 110 ? 13.640 -7.541 -15.216 1.00 96.44 110 LEU A C 1
ATOM 866 O O . LEU A 1 110 ? 12.906 -8.348 -15.776 1.00 96.44 110 LEU A O 1
ATOM 870 N N . PRO A 1 111 ? 13.545 -6.220 -15.467 1.00 97.50 111 PRO A N 1
ATOM 871 C CA . PRO A 1 111 ? 12.633 -5.695 -16.481 1.00 97.50 111 PRO A CA 1
ATOM 872 C C . PRO A 1 111 ? 12.792 -6.367 -17.851 1.00 97.50 111 PRO A C 1
ATOM 874 O O . PRO A 1 111 ? 13.914 -6.563 -18.324 1.00 97.50 111 PRO A O 1
ATOM 877 N N . GLY A 1 112 ? 11.668 -6.677 -18.493 1.00 95.50 112 GLY A N 1
ATOM 878 C CA . GLY A 1 112 ? 11.581 -7.426 -19.744 1.00 95.50 112 GLY A CA 1
ATOM 879 C C . GLY A 1 112 ? 11.455 -8.943 -19.570 1.00 95.50 112 GLY A C 1
ATOM 880 O O . GLY A 1 112 ? 11.668 -9.666 -20.544 1.00 95.50 112 GLY A O 1
ATOM 881 N N . TYR A 1 113 ? 11.158 -9.439 -18.364 1.00 94.50 113 TYR A N 1
ATOM 882 C CA . TYR A 1 113 ? 11.102 -10.878 -18.088 1.00 94.50 113 TYR A CA 1
ATOM 883 C C . TYR A 1 113 ? 9.786 -11.548 -18.502 1.00 94.50 113 TYR A C 1
ATOM 885 O O . TYR A 1 113 ? 9.817 -12.716 -18.889 1.00 94.50 113 TYR A O 1
ATOM 893 N N . ASP A 1 114 ? 8.646 -10.851 -18.418 1.00 94.12 114 ASP A N 1
ATOM 894 C CA . ASP A 1 114 ? 7.331 -11.429 -18.718 1.00 94.12 114 ASP A CA 1
ATOM 895 C C . ASP A 1 114 ? 6.445 -10.432 -19.481 1.00 94.12 114 ASP A C 1
ATOM 897 O O . ASP A 1 114 ? 5.862 -9.522 -18.886 1.00 94.12 114 ASP A O 1
ATOM 901 N N . PRO A 1 115 ? 6.258 -10.638 -20.798 1.00 90.25 115 PRO A N 1
ATOM 902 C CA . PRO A 1 115 ? 5.392 -9.800 -21.619 1.00 90.25 115 PRO A CA 1
ATOM 903 C C . PRO A 1 115 ? 3.943 -9.702 -21.127 1.00 90.25 115 PRO A C 1
ATOM 905 O O . PRO A 1 115 ? 3.279 -8.710 -21.413 1.00 90.25 115 PRO A O 1
ATOM 908 N N . LYS A 1 116 ? 3.422 -10.700 -20.398 1.00 91.88 116 LYS A N 1
ATOM 909 C CA . LYS A 1 116 ? 2.048 -10.646 -19.868 1.00 91.88 116 LYS A CA 1
ATOM 910 C C . LYS A 1 116 ? 1.900 -9.591 -18.778 1.00 91.88 116 LYS A C 1
ATOM 912 O O . LYS A 1 116 ? 0.843 -8.983 -18.659 1.00 91.88 116 LYS A O 1
ATOM 917 N N . LEU A 1 117 ? 2.962 -9.354 -18.014 1.00 92.62 117 LEU A N 1
ATOM 918 C CA . LEU A 1 117 ? 2.997 -8.361 -16.941 1.00 92.62 117 LEU A CA 1
ATOM 919 C C . LEU A 1 117 ? 3.324 -6.949 -17.449 1.00 92.62 117 LEU A C 1
ATOM 921 O O . LEU A 1 117 ? 3.357 -6.005 -16.662 1.00 92.62 117 LEU A O 1
ATOM 925 N N . GLN A 1 118 ? 3.511 -6.803 -18.766 1.00 93.12 118 GLN A N 1
ATOM 926 C CA . GLN A 1 118 ? 3.652 -5.521 -19.460 1.00 93.12 118 GLN A CA 1
ATOM 927 C C . GLN A 1 118 ? 2.304 -4.968 -19.954 1.00 93.12 118 GLN A C 1
ATOM 929 O O . GLN A 1 118 ? 2.265 -3.863 -20.501 1.00 93.12 118 GLN A O 1
ATOM 934 N N . ASP A 1 119 ? 1.186 -5.686 -19.767 1.00 95.75 119 ASP A N 1
ATOM 935 C CA . ASP A 1 119 ? -0.152 -5.140 -20.031 1.00 95.75 119 ASP A CA 1
ATOM 936 C C . ASP A 1 119 ? -0.569 -4.166 -18.918 1.00 95.75 119 ASP A C 1
ATOM 938 O O . ASP A 1 119 ? -1.386 -4.450 -18.038 1.00 95.75 119 ASP A O 1
ATOM 942 N N . LEU A 1 120 ? 0.027 -2.974 -18.958 1.00 96.50 120 LEU A N 1
ATOM 943 C CA . LEU A 1 120 ? -0.202 -1.924 -17.969 1.00 96.50 120 LEU A CA 1
ATOM 944 C C . LEU A 1 120 ? -1.645 -1.391 -18.006 1.00 96.50 120 LEU A C 1
ATOM 946 O O . LEU A 1 120 ? -2.121 -0.864 -17.003 1.00 96.50 120 LEU A O 1
ATOM 950 N N . ASN A 1 121 ? -2.360 -1.538 -19.129 1.00 95.25 121 ASN A N 1
ATOM 951 C CA . ASN A 1 121 ? -3.774 -1.162 -19.210 1.00 95.25 121 ASN A CA 1
ATOM 952 C C . ASN A 1 121 ? -4.634 -2.125 -18.390 1.00 95.25 121 ASN A C 1
ATOM 954 O O . ASN A 1 121 ? -5.490 -1.675 -17.627 1.00 95.25 121 ASN A O 1
ATOM 958 N N . ALA A 1 122 ? -4.387 -3.433 -18.515 1.00 95.75 122 ALA A N 1
ATOM 959 C CA . ALA A 1 122 ? -5.038 -4.430 -17.674 1.00 95.75 122 ALA A CA 1
ATOM 960 C C . ALA A 1 122 ? -4.704 -4.214 -16.192 1.00 95.75 122 ALA A C 1
ATOM 962 O O . ALA A 1 122 ? -5.602 -4.264 -15.356 1.00 95.75 122 ALA A O 1
ATOM 963 N N . LEU A 1 123 ? -3.447 -3.890 -15.866 1.00 96.31 123 LEU A N 1
ATOM 964 C CA . LEU A 1 123 ? -3.043 -3.560 -14.498 1.00 96.31 123 LEU A CA 1
ATOM 965 C C . LEU A 1 123 ? -3.837 -2.378 -13.924 1.00 96.31 123 LEU A C 1
ATOM 967 O O . LEU A 1 123 ? -4.436 -2.512 -12.859 1.00 96.31 123 LEU A O 1
ATOM 971 N N . VAL A 1 124 ? -3.869 -1.237 -14.623 1.00 96.19 124 VAL A N 1
ATOM 972 C CA . VAL A 1 124 ? -4.615 -0.050 -14.170 1.00 96.19 124 VAL A CA 1
ATOM 973 C C . VAL A 1 124 ? -6.097 -0.376 -14.009 1.00 96.19 124 VAL A C 1
ATOM 975 O O . VAL A 1 124 ? -6.683 -0.030 -12.989 1.00 96.19 124 VAL A O 1
ATOM 978 N N . LYS A 1 125 ? -6.686 -1.110 -14.961 1.00 94.88 125 LYS A N 1
ATOM 979 C CA . LYS A 1 125 ? -8.079 -1.560 -14.876 1.00 94.88 125 LYS A CA 1
ATOM 980 C C . LYS A 1 125 ? -8.334 -2.421 -13.632 1.00 94.88 125 LYS A C 1
ATOM 982 O O . LYS A 1 125 ? -9.328 -2.199 -12.952 1.00 94.88 125 LYS A O 1
ATOM 987 N N . ASN A 1 126 ? -7.450 -3.367 -13.320 1.00 96.81 126 ASN A N 1
ATOM 988 C CA . ASN A 1 126 ? -7.599 -4.238 -12.152 1.00 96.81 126 ASN A CA 1
ATOM 989 C C . ASN A 1 126 ? -7.496 -3.451 -10.835 1.00 96.81 126 ASN A C 1
ATOM 991 O O . ASN A 1 126 ? -8.253 -3.722 -9.905 1.00 96.81 126 ASN A O 1
ATOM 995 N N . ILE A 1 127 ? -6.608 -2.449 -10.764 1.00 96.50 127 ILE A N 1
ATOM 996 C CA . ILE A 1 127 ? -6.528 -1.532 -9.615 1.00 96.50 127 ILE A CA 1
ATOM 997 C C . ILE A 1 127 ? -7.840 -0.743 -9.490 1.00 96.50 127 ILE A C 1
ATOM 999 O O . ILE A 1 127 ? -8.418 -0.687 -8.409 1.00 96.50 127 ILE A O 1
ATOM 1003 N N . ASP A 1 128 ? -8.347 -0.185 -10.593 1.00 94.62 128 ASP A N 1
ATOM 1004 C CA . ASP A 1 128 ? -9.631 0.527 -10.647 1.00 94.62 128 ASP A CA 1
ATOM 1005 C C . ASP A 1 128 ? -10.801 -0.335 -10.153 1.00 94.62 128 ASP A C 1
ATOM 1007 O O . ASP A 1 128 ? -11.624 0.127 -9.362 1.00 94.62 128 ASP A O 1
ATOM 1011 N N . GLU A 1 129 ? -10.883 -1.583 -10.617 1.00 94.75 129 GLU A N 1
ATOM 1012 C CA . GLU A 1 129 ? -11.921 -2.537 -10.223 1.00 94.75 129 GLU A CA 1
ATOM 1013 C C . GLU A 1 129 ? -11.831 -2.880 -8.733 1.00 94.75 129 GLU A C 1
ATOM 1015 O O . GLU A 1 129 ? -12.853 -2.840 -8.042 1.00 94.75 129 GLU A O 1
ATOM 1020 N N . PHE A 1 130 ? -10.621 -3.135 -8.221 1.00 96.69 130 PHE A N 1
ATOM 1021 C CA . PHE A 1 130 ? -10.393 -3.379 -6.797 1.00 96.69 130 PHE A CA 1
ATOM 1022 C C . PHE A 1 130 ? -10.833 -2.179 -5.951 1.00 96.69 130 PHE A C 1
ATOM 1024 O O . PHE A 1 130 ? -11.614 -2.329 -5.016 1.00 96.69 130 PHE A O 1
ATOM 1031 N N . MET A 1 131 ? -10.401 -0.968 -6.309 1.00 95.31 131 MET A N 1
ATOM 1032 C CA . MET A 1 131 ? -10.736 0.248 -5.563 1.00 95.31 131 MET A CA 1
ATOM 1033 C C . MET A 1 131 ? -12.239 0.540 -5.572 1.00 95.31 131 MET A C 1
ATOM 1035 O O . MET A 1 131 ? -12.814 0.881 -4.539 1.00 95.31 131 MET A O 1
ATOM 1039 N N . ARG A 1 132 ? -12.910 0.366 -6.716 1.00 93.62 132 ARG A N 1
ATOM 1040 C CA . ARG A 1 132 ? -14.357 0.617 -6.835 1.00 93.62 132 ARG A CA 1
ATOM 1041 C C . ARG A 1 132 ? -15.205 -0.385 -6.058 1.00 93.62 132 ARG A C 1
ATOM 1043 O O . ARG A 1 132 ? -16.301 -0.015 -5.645 1.00 93.62 132 ARG A O 1
ATOM 1050 N N . LYS A 1 133 ? -14.715 -1.607 -5.825 1.00 94.75 133 LYS A N 1
ATOM 1051 C CA . LYS A 1 133 ? -15.388 -2.605 -4.976 1.00 94.75 133 LYS A CA 1
ATOM 1052 C C . LYS A 1 133 ? -15.585 -2.109 -3.538 1.00 94.75 133 LYS A C 1
ATOM 1054 O O . LYS A 1 133 ? -16.581 -2.463 -2.918 1.00 94.75 133 LYS A O 1
ATOM 1059 N N . TYR A 1 134 ? -14.671 -1.273 -3.043 1.00 94.69 134 TYR A N 1
ATOM 1060 C CA . TYR A 1 134 ? -14.661 -0.748 -1.671 1.00 94.69 134 TYR A CA 1
ATOM 1061 C C . TYR A 1 134 ? -15.096 0.716 -1.567 1.00 94.69 134 TYR A C 1
ATOM 1063 O O . TYR A 1 134 ? -14.906 1.353 -0.534 1.00 94.69 134 TYR A O 1
ATOM 1071 N N . SER A 1 135 ? -15.672 1.273 -2.634 1.00 91.50 135 SER A N 1
ATOM 1072 C CA . SER A 1 135 ? -16.217 2.625 -2.597 1.00 91.50 135 SER A CA 1
ATOM 1073 C C . SER A 1 135 ? -17.437 2.694 -1.680 1.00 91.50 135 SER A C 1
ATOM 1075 O O . SER A 1 135 ? -18.405 1.959 -1.865 1.00 91.50 135 SER A O 1
ATOM 1077 N N . LEU A 1 136 ? -17.402 3.616 -0.717 1.00 83.31 136 LEU A N 1
ATOM 1078 C CA . LEU A 1 136 ? -18.546 3.927 0.146 1.00 83.31 136 LEU A CA 1
ATOM 1079 C C . LEU A 1 136 ? -19.546 4.882 -0.518 1.00 83.31 136 LEU A C 1
ATOM 1081 O O . LEU A 1 136 ? -20.656 5.057 -0.018 1.00 83.31 136 LEU A O 1
ATOM 1085 N N . SER A 1 137 ? -19.169 5.524 -1.628 1.00 79.75 137 SER A N 1
ATOM 1086 C CA . SER A 1 137 ? -20.014 6.505 -2.298 1.00 79.75 137 SER A CA 1
ATOM 1087 C C . SER A 1 137 ? -20.787 5.884 -3.461 1.00 79.75 137 SER A C 1
ATOM 1089 O O . SER A 1 137 ? -20.302 5.048 -4.224 1.00 79.75 137 SER A O 1
ATOM 1091 N N . THR A 1 138 ? -22.004 6.376 -3.682 1.00 76.88 138 THR A N 1
ATOM 1092 C CA . THR A 1 138 ? -22.774 6.059 -4.895 1.00 76.88 138 THR A CA 1
ATOM 1093 C C . THR A 1 138 ? -22.144 6.658 -6.158 1.00 76.88 138 THR A C 1
ATOM 1095 O O . THR A 1 138 ? -22.478 6.242 -7.270 1.00 76.88 138 THR A O 1
ATOM 1098 N N . THR A 1 139 ? -21.206 7.602 -6.006 1.00 73.69 139 THR A N 1
ATOM 1099 C CA . THR A 1 139 ? -20.525 8.310 -7.101 1.00 73.69 139 THR A CA 1
ATOM 1100 C C . THR A 1 139 ? -19.441 7.475 -7.790 1.00 73.69 139 THR A C 1
ATOM 1102 O O . THR A 1 139 ? -18.867 7.924 -8.780 1.00 73.69 139 THR A O 1
ATOM 1105 N N . LYS A 1 140 ? -19.203 6.230 -7.342 1.00 75.56 140 LYS A N 1
ATOM 1106 C CA . LYS A 1 140 ? -18.140 5.334 -7.840 1.00 75.56 140 LYS A CA 1
ATOM 1107 C C . LYS A 1 140 ? -16.731 5.912 -7.666 1.00 75.56 140 LYS A C 1
ATOM 1109 O O . LYS A 1 140 ? -15.815 5.489 -8.374 1.00 75.56 140 LYS A O 1
ATOM 1114 N N . GLU A 1 141 ? -16.544 6.876 -6.773 1.00 86.94 141 GLU A N 1
ATOM 1115 C CA . GLU A 1 141 ? -15.222 7.416 -6.459 1.00 86.94 141 GLU A CA 1
ATOM 1116 C C . GLU A 1 141 ? -14.373 6.368 -5.748 1.00 86.94 141 GLU A C 1
ATOM 1118 O O . GLU A 1 141 ? -14.894 5.449 -5.116 1.00 86.94 141 GLU A O 1
ATOM 1123 N N . TRP A 1 142 ? -13.053 6.482 -5.849 1.00 91.50 142 TRP A N 1
ATOM 1124 C CA . TRP A 1 142 ? -12.185 5.614 -5.066 1.00 91.50 142 TRP A CA 1
ATOM 1125 C C . TRP A 1 142 ? -12.338 5.929 -3.568 1.00 91.50 142 TRP A C 1
ATOM 1127 O O . TRP A 1 142 ? -12.390 7.111 -3.200 1.00 91.50 142 TRP A O 1
ATOM 1137 N N . PRO A 1 143 ? -12.402 4.907 -2.693 1.00 92.12 143 PRO A N 1
ATOM 1138 C CA . PRO A 1 143 ? -12.258 5.133 -1.264 1.00 92.12 143 PRO A CA 1
ATOM 1139 C C . PRO A 1 143 ? -10.851 5.676 -0.963 1.00 92.12 143 PRO A C 1
ATOM 1141 O O . PRO A 1 143 ? -9.930 5.493 -1.769 1.00 92.12 143 PRO A O 1
ATOM 1144 N N . PRO A 1 144 ? -10.654 6.325 0.196 1.00 93.44 144 PRO A N 1
ATOM 1145 C CA . PRO A 1 144 ? -9.320 6.669 0.662 1.00 93.44 144 PRO A CA 1
ATOM 1146 C C . PRO A 1 144 ? -8.406 5.440 0.689 1.00 93.44 144 PRO A C 1
ATOM 1148 O O . PRO A 1 144 ? -8.797 4.363 1.141 1.00 93.44 144 PRO A O 1
ATOM 1151 N N . MET A 1 145 ? -7.178 5.621 0.213 1.00 95.81 145 MET A N 1
ATOM 1152 C CA . MET A 1 145 ? -6.123 4.615 0.317 1.00 95.81 145 MET A CA 1
ATOM 1153 C C . MET A 1 145 ? -5.143 5.014 1.399 1.00 95.81 145 MET A C 1
ATOM 1155 O O . MET A 1 145 ? -4.848 6.197 1.581 1.00 95.81 145 MET A O 1
ATOM 1159 N N . PHE A 1 146 ? -4.561 4.017 2.047 1.00 97.62 146 PHE A N 1
ATOM 1160 C CA . PHE A 1 146 ? -3.588 4.228 3.099 1.00 97.62 146 PHE A CA 1
ATOM 1161 C C . PHE A 1 146 ? -2.262 3.558 2.759 1.00 97.62 146 PHE A C 1
ATOM 1163 O O . PHE A 1 146 ? -2.209 2.446 2.242 1.00 97.62 146 PHE A O 1
ATOM 1170 N N . CYS A 1 147 ? -1.163 4.230 3.063 1.00 98.00 147 CYS A N 1
ATOM 1171 C CA . CYS A 1 147 ? 0.163 3.625 3.088 1.00 98.00 147 CYS A CA 1
ATOM 1172 C C . CYS A 1 147 ? 0.995 4.310 4.170 1.00 98.00 147 CYS A C 1
ATOM 1174 O O . CYS A 1 147 ? 0.601 5.355 4.684 1.00 98.00 147 CYS A O 1
ATOM 1176 N N . MET A 1 148 ? 2.157 3.755 4.504 1.00 97.44 148 MET A N 1
ATOM 1177 C CA . MET A 1 148 ? 3.093 4.460 5.385 1.00 97.44 148 MET A CA 1
ATOM 1178 C C . MET A 1 148 ? 3.494 5.799 4.754 1.00 97.44 148 MET A C 1
ATOM 1180 O O . MET A 1 148 ? 3.668 5.875 3.531 1.00 97.44 148 MET A O 1
ATOM 1184 N N . GLU A 1 149 ? 3.695 6.841 5.562 1.00 95.56 149 GLU A N 1
ATOM 1185 C CA . GLU A 1 149 ? 4.032 8.185 5.060 1.00 95.56 149 GLU A CA 1
ATOM 1186 C C . GLU A 1 149 ? 5.284 8.165 4.156 1.00 95.56 149 GLU A C 1
ATOM 1188 O O . GLU A 1 149 ? 5.339 8.830 3.115 1.00 95.56 149 GLU A O 1
ATOM 1193 N N . SER A 1 150 ? 6.274 7.328 4.497 1.00 95.81 150 SER A N 1
ATOM 1194 C CA . SER A 1 150 ? 7.507 7.156 3.711 1.00 95.81 150 SER A CA 1
ATOM 1195 C C . SER A 1 150 ? 7.269 6.640 2.289 1.00 95.81 150 SER A C 1
ATOM 1197 O O . SER A 1 150 ? 8.068 6.928 1.396 1.00 95.81 150 SER A O 1
ATOM 1199 N N . GLU A 1 151 ? 6.164 5.927 2.066 1.00 97.25 151 GLU A N 1
ATOM 1200 C CA . GLU A 1 151 ? 5.827 5.275 0.798 1.00 97.25 151 GLU A CA 1
ATOM 1201 C C . GLU A 1 151 ? 4.918 6.125 -0.094 1.00 97.25 151 GLU A C 1
ATOM 1203 O O . GLU A 1 151 ? 4.770 5.827 -1.280 1.00 97.25 151 GLU A O 1
ATOM 1208 N N . MET A 1 152 ? 4.364 7.230 0.417 1.00 96.25 152 MET A N 1
ATOM 1209 C CA . MET A 1 152 ? 3.442 8.074 -0.351 1.00 96.25 152 MET A CA 1
ATOM 1210 C C . MET A 1 152 ? 4.094 8.643 -1.614 1.00 96.25 152 MET A C 1
ATOM 1212 O O . MET A 1 152 ? 3.506 8.660 -2.693 1.00 96.25 152 MET A O 1
ATOM 1216 N N . LYS A 1 153 ? 5.343 9.107 -1.509 1.00 95.69 153 LYS A N 1
ATOM 1217 C CA . LYS A 1 153 ? 6.067 9.675 -2.653 1.00 95.69 153 LYS A CA 1
ATOM 1218 C C . LYS A 1 153 ? 6.404 8.615 -3.722 1.00 95.69 153 LYS A C 1
ATOM 1220 O O . LYS A 1 153 ? 6.183 8.903 -4.902 1.00 95.69 153 LYS A O 1
ATOM 1225 N N . PRO A 1 154 ? 6.945 7.432 -3.368 1.00 96.56 154 PRO A N 1
ATOM 1226 C CA . PRO A 1 154 ? 7.019 6.289 -4.275 1.00 96.56 154 PRO A CA 1
ATOM 1227 C C . PRO A 1 154 ? 5.685 5.975 -4.954 1.00 96.56 154 PRO A C 1
ATOM 1229 O O . PRO A 1 154 ? 5.645 5.937 -6.181 1.00 96.56 154 PRO A O 1
ATOM 1232 N N . PHE A 1 155 ? 4.601 5.863 -4.178 1.00 97.12 155 PHE A N 1
ATOM 1233 C CA . PHE A 1 155 ? 3.258 5.586 -4.688 1.00 97.12 155 PHE A CA 1
ATOM 1234 C C . PHE A 1 155 ? 2.846 6.580 -5.778 1.00 97.12 155 PHE A C 1
ATOM 1236 O O . PHE A 1 155 ? 2.561 6.163 -6.899 1.00 97.12 155 PHE A O 1
ATOM 1243 N N . TYR A 1 156 ? 2.882 7.889 -5.496 1.00 95.88 156 TYR A N 1
ATOM 1244 C CA . TYR A 1 156 ? 2.481 8.900 -6.480 1.00 95.88 156 TYR A CA 1
ATOM 1245 C C . TYR A 1 156 ? 3.343 8.829 -7.741 1.00 95.88 156 TYR A C 1
ATOM 1247 O O . TYR A 1 156 ? 2.820 8.856 -8.848 1.00 95.88 156 TYR A O 1
ATOM 1255 N N . GLY A 1 157 ? 4.659 8.648 -7.591 1.00 95.56 157 GLY A N 1
ATOM 1256 C CA . GLY A 1 157 ? 5.540 8.521 -8.750 1.00 95.56 157 GLY A CA 1
ATOM 1257 C C . GLY A 1 157 ? 5.303 7.254 -9.580 1.00 95.56 157 GLY A C 1
ATOM 1258 O O . GLY A 1 157 ? 5.565 7.289 -10.781 1.00 95.56 157 GLY A O 1
ATOM 1259 N N . CYS A 1 158 ? 4.829 6.162 -8.974 1.00 97.56 158 CYS A N 1
ATOM 1260 C CA . CYS A 1 158 ? 4.439 4.942 -9.684 1.00 97.56 158 CYS A CA 1
ATOM 1261 C C . CYS A 1 158 ? 3.091 5.099 -10.385 1.00 97.56 158 CYS A C 1
ATOM 1263 O O . CYS A 1 158 ? 2.974 4.732 -11.552 1.00 97.56 158 CYS A O 1
ATOM 1265 N N . MET A 1 159 ? 2.098 5.682 -9.714 1.00 96.25 159 MET A N 1
ATOM 1266 C CA . MET A 1 159 ? 0.784 5.931 -10.307 1.00 96.25 159 MET A CA 1
ATOM 1267 C C . MET A 1 159 ? 0.885 6.910 -11.479 1.00 96.25 159 MET A C 1
ATOM 1269 O O . MET A 1 159 ? 0.418 6.597 -12.573 1.00 96.25 159 MET A O 1
ATOM 1273 N N . ASP A 1 160 ? 1.597 8.026 -11.311 1.00 94.25 160 ASP A N 1
ATOM 1274 C CA . ASP A 1 160 ? 1.859 8.975 -12.396 1.00 94.25 160 ASP A CA 1
ATOM 1275 C C . ASP A 1 160 ? 2.531 8.286 -13.592 1.00 94.25 160 ASP A C 1
ATOM 1277 O O . ASP A 1 160 ? 2.170 8.535 -14.745 1.00 94.25 160 ASP A O 1
ATOM 1281 N N . TRP A 1 161 ? 3.493 7.391 -13.333 1.00 95.31 161 TRP A N 1
ATOM 1282 C CA . TRP A 1 161 ? 4.170 6.634 -14.384 1.00 95.31 161 TRP A CA 1
ATOM 1283 C C . TRP A 1 161 ? 3.215 5.679 -15.104 1.00 95.31 161 TRP A C 1
ATOM 1285 O O . TRP A 1 161 ? 3.213 5.651 -16.336 1.00 95.31 161 TRP A O 1
ATOM 1295 N N . LEU A 1 162 ? 2.381 4.938 -14.369 1.00 96.00 162 LEU A N 1
ATOM 1296 C CA . LEU A 1 162 ? 1.401 4.003 -14.931 1.00 96.00 162 LEU A CA 1
ATOM 1297 C C . LEU A 1 162 ? 0.394 4.724 -15.832 1.00 96.00 162 LEU A C 1
ATOM 1299 O O . LEU A 1 162 ? 0.211 4.332 -16.987 1.00 96.00 162 LEU A O 1
ATOM 1303 N N . TYR A 1 163 ? -0.215 5.808 -15.350 1.00 94.19 163 TYR A N 1
ATOM 1304 C CA . TYR A 1 163 ? -1.213 6.568 -16.110 1.00 94.19 163 TYR A CA 1
ATOM 1305 C C . TYR A 1 163 ? -0.608 7.282 -17.323 1.00 94.19 163 TYR A C 1
ATOM 1307 O O . TYR A 1 163 ? -1.189 7.267 -18.411 1.00 94.19 163 TYR A O 1
ATOM 1315 N N . THR A 1 164 ? 0.603 7.826 -17.182 1.00 92.69 164 THR A N 1
ATOM 1316 C CA . THR A 1 164 ? 1.319 8.442 -18.309 1.00 92.69 164 THR A CA 1
ATOM 1317 C C . THR A 1 164 ? 1.678 7.403 -19.373 1.00 92.69 164 THR A C 1
ATOM 1319 O O . THR A 1 164 ? 1.476 7.638 -20.566 1.00 92.69 164 THR A O 1
ATOM 1322 N N . THR A 1 165 ? 2.181 6.235 -18.961 1.00 93.88 165 THR A N 1
ATOM 1323 C CA . THR A 1 165 ? 2.645 5.181 -19.880 1.00 93.88 165 THR A CA 1
ATOM 1324 C C . THR A 1 165 ? 1.485 4.521 -20.622 1.00 93.88 165 THR A C 1
ATOM 1326 O O . THR A 1 165 ? 1.577 4.281 -21.826 1.00 93.88 165 THR A O 1
ATOM 1329 N N . THR A 1 166 ? 0.366 4.287 -19.937 1.00 94.31 166 THR A N 1
ATOM 1330 C CA . THR A 1 166 ? -0.857 3.731 -20.543 1.00 94.31 166 THR A CA 1
ATOM 1331 C C . THR A 1 166 ? -1.592 4.725 -21.439 1.00 94.31 166 THR A C 1
ATOM 1333 O O . THR A 1 166 ? -2.475 4.324 -22.195 1.00 94.31 166 THR A O 1
ATOM 1336 N N . LYS A 1 167 ? -1.228 6.018 -21.394 1.00 92.56 167 LYS A N 1
ATOM 1337 C CA . LYS A 1 167 ? -1.986 7.120 -22.012 1.00 92.56 167 LYS A CA 1
ATOM 1338 C C . LYS A 1 167 ? -3.455 7.112 -21.581 1.00 92.56 167 LYS A C 1
ATOM 1340 O O . LYS A 1 167 ? -4.329 7.521 -22.349 1.00 92.56 167 LYS A O 1
ATOM 1345 N N . ASN A 1 168 ? -3.732 6.616 -20.377 1.00 82.06 168 ASN A N 1
ATOM 1346 C CA . ASN A 1 168 ? -5.081 6.602 -19.849 1.00 82.06 168 ASN A CA 1
ATOM 1347 C C . ASN A 1 168 ? -5.496 8.053 -19.572 1.00 82.06 168 ASN A C 1
ATOM 1349 O O . ASN A 1 168 ? -4.862 8.762 -18.794 1.00 82.06 168 ASN A O 1
ATOM 1353 N N . THR A 1 169 ? -6.533 8.502 -20.277 1.00 73.44 169 THR A N 1
ATOM 1354 C CA . THR A 1 169 ? -7.003 9.894 -20.258 1.00 73.44 169 THR A CA 1
ATOM 1355 C C . THR A 1 169 ? -7.919 10.203 -19.083 1.00 73.44 169 THR A C 1
ATOM 1357 O O . THR A 1 169 ? -8.227 11.370 -18.866 1.00 73.44 169 THR A O 1
ATOM 1360 N N . ASN A 1 170 ? -8.306 9.185 -18.309 1.00 77.19 170 ASN A N 1
ATOM 1361 C CA . ASN A 1 170 ? -9.200 9.319 -17.167 1.00 77.19 170 ASN A CA 1
ATOM 1362 C C . ASN A 1 170 ? -8.526 8.824 -15.874 1.00 77.19 170 ASN A C 1
ATOM 1364 O O . ASN A 1 170 ? -9.034 7.881 -15.262 1.00 77.19 170 ASN A O 1
ATOM 1368 N N . PRO A 1 171 ? -7.380 9.396 -15.449 1.00 79.31 171 PRO A N 1
ATOM 1369 C CA . PRO A 1 171 ? -6.925 9.174 -14.084 1.00 79.31 171 PRO A CA 1
ATOM 1370 C C . PRO A 1 171 ? -8.002 9.662 -13.104 1.00 79.31 171 PRO A C 1
ATOM 1372 O O . PRO A 1 171 ? -8.724 10.614 -13.424 1.00 79.31 171 PRO A O 1
ATOM 1375 N N . PRO A 1 172 ? -8.134 9.043 -11.918 1.00 80.06 172 PRO A N 1
ATOM 1376 C CA . PRO A 1 172 ? -8.942 9.640 -10.865 1.00 80.06 172 PRO A CA 1
ATOM 1377 C C . PRO A 1 172 ? -8.426 11.058 -10.591 1.00 80.06 172 PRO A C 1
ATOM 1379 O O . PRO A 1 172 ? -7.216 11.290 -10.593 1.00 80.06 172 PRO A O 1
ATOM 1382 N N . GLU A 1 173 ? -9.344 12.006 -10.376 1.00 79.12 173 GLU A N 1
ATOM 1383 C CA . GLU A 1 173 ? -8.991 13.416 -10.150 1.00 79.12 173 GLU A CA 1
ATOM 1384 C C . GLU A 1 173 ? -8.032 13.576 -8.961 1.00 79.12 173 GLU A C 1
ATOM 1386 O O . GLU A 1 173 ? -7.106 14.386 -9.004 1.00 79.12 173 GLU A O 1
ATOM 1391 N N . GLU A 1 174 ? -8.209 12.742 -7.934 1.00 84.56 174 GLU A N 1
ATOM 1392 C CA . GLU A 1 174 ? -7.290 12.597 -6.814 1.00 84.56 174 GLU A CA 1
ATOM 1393 C C . GLU A 1 174 ? -7.262 11.134 -6.351 1.00 84.56 174 GLU A C 1
ATOM 1395 O O . GLU A 1 174 ? -8.303 10.509 -6.161 1.00 84.56 174 GLU A O 1
ATOM 1400 N N . PHE A 1 175 ? -6.071 10.585 -6.099 1.00 85.81 175 PHE A N 1
ATOM 1401 C CA . PHE A 1 175 ? -5.925 9.235 -5.540 1.00 85.81 175 PHE A CA 1
ATOM 1402 C C . PHE A 1 175 ? -6.367 9.123 -4.070 1.00 85.81 175 PHE A C 1
ATOM 1404 O O . PHE A 1 175 ? -6.431 8.020 -3.548 1.00 85.81 175 PHE A O 1
ATOM 1411 N N . ARG A 1 176 ? -6.636 10.235 -3.372 1.00 91.56 176 ARG A N 1
ATOM 1412 C CA . ARG A 1 176 ? -7.022 10.265 -1.947 1.00 91.56 176 ARG A CA 1
ATOM 1413 C C . ARG A 1 176 ? -6.127 9.390 -1.047 1.00 91.56 176 ARG A C 1
ATOM 1415 O O . ARG A 1 176 ? -6.606 8.730 -0.128 1.00 91.56 176 ARG A O 1
ATOM 1422 N N . LEU A 1 177 ? -4.817 9.378 -1.311 1.00 94.31 177 LEU A N 1
ATOM 1423 C CA . LEU A 1 177 ? -3.845 8.640 -0.501 1.00 94.31 177 LEU A CA 1
ATOM 1424 C C . LEU A 1 177 ? -3.562 9.395 0.803 1.00 94.31 177 LEU A C 1
ATOM 1426 O O . LEU A 1 177 ? -3.300 10.605 0.778 1.00 94.31 177 LEU A O 1
ATOM 1430 N N . ARG A 1 178 ? -3.589 8.693 1.935 1.00 94.62 178 ARG A N 1
ATOM 1431 C CA . ARG A 1 178 ? -3.391 9.249 3.280 1.00 94.62 178 ARG A CA 1
ATOM 1432 C C . ARG A 1 178 ? -2.379 8.399 4.079 1.00 94.62 178 ARG A C 1
ATOM 1434 O O . ARG A 1 178 ? -2.236 7.209 3.796 1.00 94.62 178 ARG A O 1
ATOM 1441 N N . PRO A 1 179 ? -1.675 8.976 5.072 1.00 95.94 179 PRO A N 1
ATOM 1442 C CA . PRO A 1 179 ? -0.815 8.203 5.968 1.00 95.94 179 PRO A CA 1
ATOM 1443 C C . PRO A 1 179 ? -1.617 7.179 6.783 1.00 95.94 179 PRO A C 1
ATOM 1445 O O . PRO A 1 179 ? -2.616 7.524 7.421 1.00 95.94 179 PRO A O 1
ATOM 1448 N N . LEU A 1 180 ? -1.177 5.922 6.787 1.00 96.25 180 LEU A N 1
ATOM 1449 C CA . LEU A 1 180 ? -1.798 4.839 7.555 1.00 96.25 180 LEU A CA 1
ATOM 1450 C C . LEU A 1 180 ? -1.658 5.063 9.064 1.00 96.25 180 LEU A C 1
ATOM 1452 O O . LEU A 1 180 ? -2.550 4.733 9.843 1.00 96.25 180 LEU A O 1
ATOM 1456 N N . GLU A 1 181 ? -0.547 5.660 9.475 1.00 94.00 181 GLU A N 1
ATOM 1457 C CA . GLU A 1 181 ? -0.242 5.970 10.867 1.00 94.00 181 GLU A CA 1
ATOM 1458 C C . GLU A 1 181 ? -1.259 6.961 11.438 1.00 94.00 181 GLU A C 1
ATOM 1460 O O . GLU A 1 181 ? -1.704 6.817 12.576 1.00 94.00 181 GLU A O 1
ATOM 1465 N N . MET A 1 182 ? -1.710 7.905 10.609 1.00 90.88 182 MET A N 1
ATOM 1466 C CA . MET A 1 182 ? -2.773 8.835 10.964 1.00 90.88 182 MET A CA 1
ATOM 1467 C C . MET A 1 182 ? -4.137 8.139 11.069 1.00 90.88 182 MET A C 1
ATOM 1469 O O . MET A 1 182 ? -4.891 8.450 11.990 1.00 90.88 182 MET A O 1
ATOM 1473 N N . TYR A 1 183 ? -4.460 7.189 10.181 1.00 93.81 183 TYR A N 1
ATOM 1474 C CA . TYR A 1 183 ? -5.673 6.370 10.327 1.00 93.81 183 TYR A CA 1
ATOM 1475 C C . TYR A 1 183 ? -5.674 5.629 11.668 1.00 93.81 183 TYR A C 1
ATOM 1477 O O . TYR A 1 183 ? -6.620 5.775 12.442 1.00 93.81 183 TYR A O 1
ATOM 1485 N N . LEU A 1 184 ? -4.589 4.913 11.982 1.00 92.94 184 LEU A N 1
ATOM 1486 C CA . LEU A 1 184 ? -4.485 4.135 13.216 1.00 92.94 184 LEU A CA 1
ATOM 1487 C C . LEU A 1 184 ? -4.618 5.026 14.459 1.00 92.94 184 LEU A C 1
ATOM 1489 O O . LEU A 1 184 ? -5.376 4.710 15.375 1.00 92.94 184 LEU A O 1
ATOM 1493 N N . GLN A 1 185 ? -3.924 6.167 14.466 1.00 89.62 185 GLN A N 1
ATOM 1494 C CA . GLN A 1 185 ? -3.979 7.186 15.518 1.00 89.62 185 GLN A CA 1
ATOM 1495 C C . GLN A 1 185 ? -5.419 7.671 15.751 1.00 89.62 185 GLN A C 1
ATOM 1497 O O . GLN A 1 185 ? -5.906 7.665 16.883 1.00 89.62 185 GLN A O 1
ATOM 1502 N N . ARG A 1 186 ? -6.139 8.032 14.683 1.00 87.88 186 ARG A N 1
ATOM 1503 C CA . ARG A 1 186 ? -7.502 8.576 14.773 1.00 87.88 186 ARG A CA 1
ATOM 1504 C C . ARG A 1 186 ? -8.538 7.533 15.156 1.00 87.88 186 ARG A C 1
ATOM 1506 O O . ARG A 1 186 ? -9.314 7.792 16.074 1.00 87.88 186 ARG A O 1
ATOM 1513 N N . ALA A 1 187 ? -8.521 6.369 14.513 1.00 90.19 187 ALA A N 1
ATOM 1514 C CA . ALA A 1 187 ? -9.419 5.269 14.846 1.00 90.19 187 ALA A CA 1
ATOM 1515 C C . ALA A 1 187 ? -9.254 4.860 16.319 1.00 90.19 187 ALA A C 1
ATOM 1517 O O . ALA A 1 187 ? -10.243 4.694 17.026 1.00 90.19 187 ALA A O 1
ATOM 1518 N N . SER A 1 188 ? -8.017 4.830 16.826 1.00 88.75 188 SER A N 1
ATOM 1519 C CA . SER A 1 188 ? -7.750 4.517 18.235 1.00 88.75 188 SER A CA 1
ATOM 1520 C C . SER A 1 188 ? -8.305 5.566 19.200 1.00 88.75 188 SER A C 1
ATOM 1522 O O . SER A 1 188 ? -8.826 5.224 20.259 1.00 88.75 188 SER A O 1
ATOM 1524 N N . VAL A 1 189 ? -8.194 6.856 18.863 1.00 83.88 189 VAL A N 1
ATOM 1525 C CA . VAL A 1 189 ? -8.772 7.937 19.680 1.00 83.88 189 VAL A CA 1
ATOM 1526 C C . VAL A 1 189 ? -10.298 7.844 19.704 1.00 83.88 189 VAL A C 1
ATOM 1528 O O . VAL A 1 189 ? -10.887 8.003 20.770 1.00 83.88 189 VAL A O 1
ATOM 1531 N N . LEU A 1 190 ? -10.934 7.560 18.565 1.00 84.00 190 LEU A N 1
ATOM 1532 C CA . LEU A 1 190 ? -12.390 7.429 18.480 1.00 84.00 190 LEU A CA 1
ATOM 1533 C C . LEU A 1 190 ? -12.909 6.197 19.227 1.00 84.00 190 LEU A C 1
ATOM 1535 O O . LEU A 1 190 ? -13.860 6.332 19.989 1.00 84.00 190 LEU A O 1
ATOM 1539 N N . GLY A 1 191 ? -12.255 5.040 19.089 1.00 86.38 191 GLY A N 1
ATOM 1540 C CA . GLY A 1 191 ? -12.658 3.816 19.795 1.00 86.38 191 GLY A CA 1
ATOM 1541 C C . GLY A 1 191 ? -12.628 3.967 21.314 1.00 86.38 191 GLY A C 1
ATOM 1542 O O . GLY A 1 191 ? -13.498 3.469 22.015 1.00 86.38 191 GLY A O 1
ATOM 1543 N N . ARG A 1 192 ? -11.690 4.758 21.843 1.00 83.19 192 ARG A N 1
ATOM 1544 C CA . ARG A 1 192 ? -11.679 5.107 23.272 1.00 83.19 192 ARG A CA 1
ATOM 1545 C C . ARG A 1 192 ? -12.853 5.967 23.685 1.00 83.19 192 ARG A C 1
ATOM 1547 O O . ARG A 1 192 ? -13.463 5.683 24.698 1.00 83.19 192 ARG A O 1
ATOM 1554 N N . ILE A 1 193 ? -13.130 7.028 22.926 1.00 79.62 193 ILE A N 1
ATOM 1555 C CA . ILE A 1 193 ? -14.252 7.921 23.231 1.00 79.62 193 ILE A CA 1
ATOM 1556 C C . ILE A 1 193 ? -15.549 7.111 23.242 1.00 79.62 193 ILE A C 1
ATOM 1558 O O . ILE A 1 193 ? -16.373 7.310 24.126 1.00 79.62 193 ILE A O 1
ATOM 1562 N N . PHE A 1 194 ? -15.692 6.183 22.293 1.00 79.94 194 PHE A N 1
ATOM 1563 C CA . PHE A 1 194 ? -16.818 5.263 22.224 1.00 79.94 194 PHE A CA 1
ATOM 1564 C C . PHE A 1 194 ? -16.910 4.387 23.484 1.00 79.94 194 PHE A C 1
ATOM 1566 O O . PHE A 1 194 ? -17.900 4.467 24.206 1.00 79.94 194 PHE A O 1
ATOM 1573 N N . ARG A 1 195 ? -15.840 3.662 23.825 1.00 81.19 195 ARG A N 1
ATOM 1574 C CA . ARG A 1 195 ? -15.794 2.787 25.004 1.00 81.19 195 ARG A CA 1
ATOM 1575 C C . ARG A 1 195 ? -16.014 3.527 26.329 1.00 81.19 195 ARG A C 1
ATOM 1577 O O . ARG A 1 195 ? -16.834 3.110 27.137 1.00 81.19 195 ARG A O 1
ATOM 1584 N N . ASP A 1 196 ? -15.331 4.655 26.529 1.00 78.38 196 ASP A N 1
ATOM 1585 C CA . ASP A 1 196 ? -15.472 5.480 27.735 1.00 78.38 196 ASP A CA 1
ATOM 1586 C C . ASP A 1 196 ? -16.898 6.060 27.853 1.00 78.38 196 ASP A C 1
ATOM 1588 O O . ASP A 1 196 ? -17.366 6.335 28.958 1.00 78.38 196 ASP A O 1
ATOM 1592 N N . SER A 1 197 ? -17.597 6.260 26.726 1.00 75.50 197 SER A N 1
ATOM 1593 C CA . SER A 1 197 ? -18.994 6.701 26.729 1.00 75.50 197 SER A CA 1
ATOM 1594 C C . SER A 1 197 ? -19.964 5.582 27.106 1.00 75.50 197 SER A C 1
ATOM 1596 O O . SER A 1 197 ? -20.888 5.838 27.871 1.00 75.50 197 SER A O 1
ATOM 1598 N N . GLU A 1 198 ? -19.739 4.345 26.659 1.00 65.94 198 GLU A N 1
ATOM 1599 C CA . GLU A 1 198 ? -20.578 3.197 27.031 1.00 65.94 198 GLU A CA 1
ATOM 1600 C C . GLU A 1 198 ? -20.417 2.833 28.510 1.00 65.94 198 GLU A C 1
ATOM 1602 O O . GLU A 1 198 ? -21.415 2.683 29.216 1.00 65.94 198 GLU A O 1
ATOM 1607 N N . ASP A 1 199 ? -19.179 2.840 29.013 1.00 59.47 199 ASP A N 1
ATOM 1608 C CA . ASP A 1 199 ? -18.871 2.641 30.435 1.00 59.47 199 ASP A CA 1
ATOM 1609 C C . ASP A 1 199 ? -19.389 3.804 31.326 1.00 59.47 199 ASP A C 1
ATOM 1611 O O . ASP A 1 199 ? -19.441 3.685 32.553 1.00 59.47 199 ASP A O 1
ATOM 1615 N N . GLY A 1 200 ? -19.787 4.937 30.725 1.00 45.47 200 GLY A N 1
ATOM 1616 C CA . GLY A 1 200 ? -20.203 6.174 31.399 1.00 45.47 200 GLY A CA 1
ATOM 1617 C C . GLY A 1 200 ? -21.682 6.567 31.258 1.00 45.47 200 GLY A C 1
ATOM 1618 O O . GLY A 1 200 ? -22.115 7.515 31.922 1.00 45.47 200 GLY A O 1
ATOM 1619 N N . ILE A 1 201 ? -22.489 5.866 30.452 1.00 45.56 201 ILE A N 1
ATOM 1620 C CA . ILE A 1 201 ? -23.906 6.227 30.220 1.00 45.56 201 ILE A CA 1
ATOM 1621 C C . ILE A 1 201 ? -24.808 5.992 31.446 1.00 45.56 201 ILE A C 1
ATOM 1623 O O . ILE A 1 201 ? -25.906 6.545 31.500 1.00 45.56 201 ILE A O 1
ATOM 1627 N N . GLU A 1 202 ? -24.344 5.314 32.501 1.00 44.84 202 GLU A N 1
ATOM 1628 C CA . GLU A 1 202 ? -25.070 5.350 33.779 1.00 44.84 202 GLU A CA 1
ATOM 1629 C C . GLU A 1 202 ? -24.788 6.593 34.647 1.00 44.84 202 GLU A C 1
ATOM 1631 O O . GLU A 1 202 ? -25.585 6.836 35.553 1.00 44.84 202 GLU A O 1
ATOM 1636 N N . GLN A 1 203 ? -23.748 7.419 34.411 1.00 41.06 203 GLN A N 1
ATOM 1637 C CA . GLN A 1 203 ? -23.409 8.513 35.354 1.00 41.06 203 GLN A CA 1
ATOM 1638 C C . GLN A 1 203 ? -22.721 9.791 34.819 1.00 41.06 203 GLN A C 1
ATOM 1640 O O . GLN A 1 203 ? -22.145 10.520 35.627 1.00 41.06 203 GLN A O 1
ATOM 1645 N N . VAL A 1 204 ? -22.767 10.153 33.532 1.00 39.75 204 VAL A N 1
ATOM 1646 C CA . VAL A 1 204 ? -22.073 11.386 33.078 1.00 39.75 204 VAL A CA 1
ATOM 1647 C C . VAL A 1 204 ? -23.005 12.403 32.412 1.00 39.75 204 VAL A C 1
ATOM 1649 O O . VAL A 1 204 ? -23.007 12.589 31.198 1.00 39.75 204 VAL A O 1
ATOM 1652 N N . GLU A 1 205 ? -23.751 13.143 33.239 1.00 41.78 205 GLU A N 1
ATOM 1653 C CA . GLU A 1 205 ? -24.033 14.554 32.944 1.00 41.78 205 GLU A CA 1
ATOM 1654 C C . GLU A 1 205 ? -22.725 15.343 33.137 1.00 41.78 205 GLU A C 1
ATOM 1656 O O . GLU A 1 205 ? -22.145 15.292 34.218 1.00 41.78 205 GLU A O 1
ATOM 1661 N N . GLU A 1 206 ? -22.256 16.015 32.074 1.00 50.50 206 GLU A N 1
ATOM 1662 C CA . GLU A 1 206 ? -21.144 16.989 32.004 1.00 50.50 206 GLU A CA 1
ATOM 1663 C C . GLU A 1 206 ? -20.285 17.133 33.277 1.00 50.50 206 GLU A C 1
ATOM 1665 O O . GLU A 1 206 ? -20.317 18.158 33.965 1.00 50.50 206 GLU A O 1
ATOM 1670 N N . SER A 1 207 ? -19.465 16.126 33.592 1.00 45.88 207 SER A N 1
ATOM 1671 C CA . SER A 1 207 ? -18.521 16.270 34.694 1.00 45.88 207 SER A CA 1
ATOM 1672 C C . SER A 1 207 ? -17.263 17.004 34.219 1.00 45.88 207 SER A C 1
ATOM 1674 O O . SER A 1 207 ? -16.716 16.780 33.132 1.00 45.88 207 SER A O 1
ATOM 1676 N N . GLN A 1 208 ? -16.784 17.897 35.084 1.00 47.16 208 GLN A N 1
ATOM 1677 C CA . GLN A 1 208 ? -15.515 18.619 34.984 1.00 47.16 208 GLN A CA 1
ATOM 1678 C C . GLN A 1 208 ? -14.316 17.674 34.711 1.00 47.16 208 GLN A C 1
ATOM 1680 O O . GLN A 1 208 ? -13.293 18.110 34.179 1.00 47.16 208 GLN A O 1
ATOM 1685 N N . ASP A 1 209 ? -14.464 16.371 34.980 1.00 48.50 209 ASP A N 1
ATOM 1686 C CA . ASP A 1 209 ? -13.424 15.353 34.837 1.00 48.50 209 ASP A CA 1
ATOM 1687 C C . ASP A 1 209 ? -13.006 15.108 33.384 1.00 48.50 209 ASP A C 1
ATOM 1689 O O . ASP A 1 209 ? -11.826 14.886 33.126 1.00 48.50 209 ASP A O 1
ATOM 1693 N N . VAL A 1 210 ? -13.911 15.224 32.403 1.00 45.44 210 VAL A N 1
ATOM 1694 C CA . VAL A 1 210 ? -13.548 15.060 30.976 1.00 45.44 210 VAL A CA 1
ATOM 1695 C C . VAL A 1 210 ? -12.607 16.185 30.517 1.00 45.44 210 VAL A C 1
ATOM 1697 O O . VAL A 1 210 ? -11.708 15.986 29.693 1.00 45.44 210 VAL A O 1
ATOM 1700 N N . ARG A 1 211 ? -12.765 17.378 31.102 1.00 50.56 211 ARG A N 1
ATOM 1701 C CA . ARG A 1 211 ? -11.881 18.529 30.885 1.00 50.56 211 ARG A CA 1
ATOM 1702 C C . ARG A 1 211 ? -10.521 18.328 31.563 1.00 50.56 211 ARG A C 1
ATOM 1704 O O . ARG A 1 211 ? -9.495 18.583 30.932 1.00 50.56 211 ARG A O 1
ATOM 1711 N N . ASP A 1 212 ? -10.517 17.786 32.777 1.00 49.28 212 ASP A N 1
ATOM 1712 C CA . ASP A 1 212 ? -9.308 17.523 33.568 1.00 49.28 212 ASP A CA 1
ATOM 1713 C C . ASP A 1 212 ? -8.490 16.327 33.039 1.00 49.28 212 ASP A C 1
ATOM 1715 O O . ASP A 1 212 ? -7.259 16.326 33.126 1.00 49.28 212 ASP A O 1
ATOM 1719 N N . ILE A 1 213 ? -9.130 15.328 32.419 1.00 45.81 213 ILE A N 1
ATOM 1720 C CA . ILE A 1 213 ? -8.460 14.203 31.740 1.00 45.81 213 ILE A CA 1
ATOM 1721 C C . ILE A 1 213 ? -7.613 14.717 30.566 1.00 45.81 213 ILE A C 1
ATOM 1723 O O . ILE A 1 213 ? -6.466 14.292 30.393 1.00 45.81 213 ILE A O 1
ATOM 1727 N N . ARG A 1 214 ? -8.123 15.702 29.814 1.00 42.75 214 ARG A N 1
ATOM 1728 C CA . ARG A 1 214 ? -7.404 16.343 28.701 1.00 42.75 214 ARG A CA 1
ATOM 1729 C C . ARG A 1 214 ? -6.158 17.110 29.167 1.00 42.75 214 ARG A C 1
ATOM 1731 O O . ARG A 1 214 ? -5.155 17.118 28.457 1.00 42.75 214 ARG A O 1
ATOM 1738 N N . GLU A 1 215 ? -6.185 17.705 30.360 1.00 43.16 215 GLU A N 1
ATOM 1739 C CA . GLU A 1 215 ? -5.025 18.380 30.968 1.00 43.16 215 GLU A CA 1
ATOM 1740 C C . GLU A 1 215 ? -4.030 17.393 31.606 1.00 43.16 215 GLU A C 1
ATOM 1742 O O . GLU A 1 215 ? -2.817 17.545 31.448 1.00 43.16 215 GLU A O 1
ATOM 1747 N N . ARG A 1 216 ? -4.512 16.326 32.256 1.00 43.16 216 ARG A N 1
ATOM 1748 C CA . ARG A 1 216 ? -3.686 15.330 32.964 1.00 43.16 216 ARG A CA 1
ATOM 1749 C C . ARG A 1 216 ? -2.861 14.422 32.052 1.00 43.16 216 ARG A C 1
ATOM 1751 O O . ARG A 1 216 ? -1.766 14.007 32.443 1.00 43.16 216 ARG A O 1
ATOM 1758 N N . MET A 1 217 ? -3.325 14.154 30.831 1.00 37.56 217 MET A N 1
ATOM 1759 C CA . MET A 1 217 ? -2.558 13.387 29.836 1.00 37.56 217 MET A CA 1
ATOM 1760 C C . MET A 1 217 ? -1.278 14.102 29.371 1.00 37.56 217 MET A C 1
ATOM 1762 O O . MET A 1 217 ? -0.360 13.447 28.885 1.00 37.56 217 MET A O 1
ATOM 1766 N N . THR A 1 218 ? -1.172 15.417 29.586 1.00 39.78 218 THR A N 1
ATOM 1767 C CA . THR A 1 218 ? 0.017 16.220 29.247 1.00 39.78 218 THR A CA 1
ATOM 1768 C C . THR A 1 218 ? 1.161 16.039 30.260 1.00 39.78 218 THR A C 1
ATOM 1770 O O . THR A 1 218 ? 2.307 16.368 29.962 1.00 39.78 218 THR A O 1
ATOM 1773 N N . THR A 1 219 ? 0.884 15.478 31.444 1.00 39.19 219 THR A N 1
ATOM 1774 C CA . THR A 1 219 ? 1.802 15.545 32.600 1.00 39.19 219 THR A CA 1
ATOM 1775 C C . THR A 1 219 ? 2.312 14.175 33.079 1.00 39.19 219 THR A C 1
ATOM 1777 O O . THR A 1 219 ? 3.310 14.111 33.791 1.00 39.19 219 THR A O 1
ATOM 1780 N N . MET A 1 220 ? 1.680 13.059 32.695 1.00 35.06 220 MET A N 1
ATOM 1781 C CA . MET A 1 220 ? 1.970 11.719 33.238 1.00 35.06 220 MET A CA 1
ATOM 1782 C C . MET A 1 220 ? 2.470 10.725 32.177 1.00 35.06 220 MET A C 1
ATOM 1784 O O . MET A 1 220 ? 1.679 9.978 31.610 1.00 35.06 220 MET A O 1
ATOM 1788 N N . PHE A 1 221 ? 3.782 10.617 31.966 1.00 39.03 221 PHE A N 1
ATOM 1789 C CA . PHE A 1 221 ? 4.379 9.387 31.421 1.00 39.03 221 PHE A CA 1
ATOM 1790 C C . PHE A 1 221 ? 5.654 9.031 32.199 1.00 39.03 221 PHE A C 1
ATOM 1792 O O . PHE A 1 221 ? 6.753 9.467 31.868 1.00 39.03 221 PHE A O 1
ATOM 1799 N N . GLY A 1 222 ? 5.478 8.228 33.253 1.00 30.86 222 GLY A N 1
ATOM 1800 C CA . GLY A 1 222 ? 6.514 7.477 33.968 1.00 30.86 222 GLY A CA 1
ATOM 1801 C C . GLY A 1 222 ? 6.016 6.039 34.176 1.00 30.86 222 GLY A C 1
ATOM 1802 O O . GLY A 1 222 ? 4.876 5.849 34.590 1.00 30.86 222 GLY A O 1
ATOM 1803 N N . ILE A 1 223 ? 6.828 5.046 33.797 1.00 33.16 223 ILE A N 1
ATOM 1804 C CA . ILE A 1 223 ? 6.445 3.640 33.527 1.00 33.16 223 ILE A CA 1
ATOM 1805 C C . ILE A 1 223 ? 6.803 2.704 34.708 1.00 33.16 223 ILE A C 1
ATOM 1807 O O . ILE A 1 223 ? 7.815 2.934 35.367 1.00 33.16 223 ILE A O 1
ATOM 1811 N N . GLY A 1 224 ? 6.042 1.609 34.909 1.00 27.14 224 GLY A N 1
ATOM 1812 C CA . GLY A 1 224 ? 6.380 0.436 35.749 1.00 27.14 224 GLY A CA 1
ATOM 1813 C C . GLY A 1 224 ? 5.662 -0.868 35.305 1.00 27.14 224 GLY A C 1
ATOM 1814 O O . GLY A 1 224 ? 4.557 -0.783 34.780 1.00 27.14 224 GLY A O 1
ATOM 1815 N N . GLN A 1 225 ? 6.328 -2.031 35.464 1.00 28.91 225 GLN A N 1
ATOM 1816 C CA . GLN A 1 225 ? 6.050 -3.413 34.957 1.00 28.91 225 GLN A CA 1
ATOM 1817 C C . GLN A 1 225 ? 4.947 -4.177 35.759 1.00 28.91 225 GLN A C 1
ATOM 1819 O O . GLN A 1 225 ? 4.592 -3.696 36.829 1.00 28.91 225 GLN A O 1
ATOM 1824 N N . ASP A 1 226 ? 4.308 -5.294 35.319 1.00 25.84 226 ASP A N 1
ATOM 1825 C CA . ASP A 1 226 ? 4.834 -6.694 35.323 1.00 25.84 226 ASP A CA 1
ATOM 1826 C C . ASP A 1 226 ? 3.807 -7.810 34.846 1.00 25.84 226 ASP A C 1
ATOM 1828 O O . ASP A 1 226 ? 2.603 -7.589 34.948 1.00 25.84 226 ASP A O 1
ATOM 1832 N N . LEU A 1 227 ? 4.306 -9.018 34.445 1.00 25.02 227 LEU A N 1
ATOM 1833 C CA . LEU A 1 227 ? 3.731 -10.426 34.424 1.00 25.02 227 LEU A CA 1
ATOM 1834 C C . LEU A 1 227 ? 3.085 -11.177 33.183 1.00 25.02 227 LEU A C 1
ATOM 1836 O O . LEU A 1 227 ? 2.050 -10.788 32.663 1.00 25.02 227 LEU A O 1
ATOM 1840 N N . VAL A 1 228 ? 3.724 -12.329 32.813 1.00 24.03 228 VAL A N 1
ATOM 1841 C CA . VAL A 1 228 ? 3.355 -13.804 32.660 1.00 24.03 228 VAL A CA 1
ATOM 1842 C C . VAL A 1 228 ? 2.160 -14.342 31.768 1.00 24.03 228 VAL A C 1
ATOM 1844 O O . VAL A 1 228 ? 1.160 -13.650 31.651 1.00 24.03 228 VAL A O 1
ATOM 1847 N N . PRO A 1 229 ? 2.225 -15.565 31.126 1.00 29.56 229 PRO A N 1
ATOM 1848 C CA . PRO A 1 229 ? 1.386 -16.016 29.966 1.00 29.56 229 PRO A CA 1
ATOM 1849 C C . PRO A 1 229 ? 0.428 -17.239 30.191 1.00 29.56 229 PRO A C 1
ATOM 1851 O O . PRO A 1 229 ? 0.485 -17.798 31.282 1.00 29.56 229 PRO A O 1
ATOM 1854 N N . VAL A 1 230 ? -0.365 -17.677 29.156 1.00 26.77 230 VAL A N 1
ATOM 1855 C CA . VAL A 1 230 ? -0.784 -19.084 28.731 1.00 26.77 230 VAL A CA 1
ATOM 1856 C C . VAL A 1 230 ? -2.091 -19.123 27.835 1.00 26.77 230 VAL A C 1
ATOM 1858 O O . VAL A 1 230 ? -3.096 -18.593 28.281 1.00 26.77 230 VAL A O 1
ATOM 1861 N N . VAL A 1 231 ? -2.084 -19.523 26.528 1.00 27.88 231 VAL A N 1
ATOM 1862 C CA . VAL A 1 231 ? -2.463 -20.796 25.777 1.00 27.88 231 VAL A CA 1
ATOM 1863 C C . VAL A 1 231 ? -3.893 -20.963 25.134 1.00 27.88 231 VAL A C 1
ATOM 1865 O O . VAL A 1 231 ? -4.841 -21.313 25.824 1.00 27.88 231 VAL A O 1
ATOM 1868 N N . SER A 1 232 ? -3.945 -20.916 23.776 1.00 32.50 232 SER A N 1
ATOM 1869 C CA . SER A 1 232 ? -4.540 -21.782 22.686 1.00 32.50 232 SER A CA 1
ATOM 1870 C C . SER A 1 232 ? -6.047 -22.130 22.488 1.00 32.50 232 SER A C 1
ATOM 1872 O O . SER A 1 232 ? -6.660 -22.756 23.349 1.00 32.50 232 SER A O 1
ATOM 1874 N N . SER A 1 233 ? -6.570 -22.019 21.239 1.00 30.52 233 SER A N 1
ATOM 1875 C CA . SER A 1 233 ? -6.729 -23.096 20.196 1.00 30.52 233 SER A CA 1
ATOM 1876 C C . SER A 1 233 ? -7.637 -22.683 18.983 1.00 30.52 233 SER A C 1
ATOM 1878 O O . SER A 1 233 ? -8.318 -21.666 19.035 1.00 30.52 233 SER A O 1
ATOM 1880 N N . ARG A 1 234 ? -7.587 -23.423 17.847 1.00 30.86 234 ARG A N 1
ATOM 1881 C CA . ARG A 1 234 ? -8.082 -23.085 16.470 1.00 30.86 234 ARG A CA 1
ATOM 1882 C C . ARG A 1 234 ? -9.524 -23.544 16.119 1.00 30.86 234 ARG A C 1
ATOM 1884 O O . ARG A 1 234 ? -9.962 -24.574 16.619 1.00 30.86 234 ARG A O 1
ATOM 1891 N N . SER A 1 235 ? -10.163 -22.923 15.104 1.00 31.75 235 SER A N 1
ATOM 1892 C CA . SER A 1 235 ? -11.272 -23.522 14.311 1.00 31.75 235 SER A CA 1
ATOM 1893 C C . SER A 1 235 ? -11.167 -23.255 12.792 1.00 31.75 235 SER A C 1
ATOM 1895 O O . SER A 1 235 ? -10.379 -22.414 12.368 1.00 31.75 235 SER A O 1
ATOM 1897 N N . GLY A 1 236 ? -11.895 -24.050 11.989 1.00 30.33 236 GLY A N 1
ATOM 1898 C CA . GLY A 1 236 ? -11.704 -24.258 10.542 1.00 30.33 236 GLY A CA 1
ATOM 1899 C C . GLY A 1 236 ? -12.755 -23.632 9.617 1.00 30.33 236 GLY A C 1
ATOM 1900 O O . GLY A 1 236 ? -13.451 -24.348 8.906 1.00 30.33 236 GLY A O 1
ATOM 1901 N N . ASP A 1 237 ? -12.837 -22.307 9.605 1.00 31.33 237 ASP A N 1
ATOM 1902 C CA . ASP A 1 237 ? -13.817 -21.496 8.867 1.00 31.33 237 ASP A CA 1
ATOM 1903 C C . ASP A 1 237 ? -13.258 -20.781 7.618 1.00 31.33 237 ASP A C 1
ATOM 1905 O O . ASP A 1 237 ? -13.971 -20.026 6.967 1.00 31.33 237 ASP A O 1
ATOM 1909 N N . GLY A 1 238 ? -12.001 -21.014 7.227 1.00 33.28 238 GLY A N 1
ATOM 1910 C CA . GLY A 1 238 ? -11.406 -20.339 6.060 1.00 33.28 238 GLY A CA 1
ATOM 1911 C C . GLY A 1 238 ? -11.027 -18.872 6.307 1.00 33.28 238 GLY A C 1
ATOM 1912 O O . GLY A 1 238 ? -10.390 -18.258 5.455 1.00 33.28 238 GLY A O 1
ATOM 1913 N N . LEU A 1 239 ? -11.317 -18.346 7.500 1.00 30.47 239 LEU A N 1
ATOM 1914 C CA . LEU A 1 239 ? -10.601 -17.223 8.094 1.00 30.47 239 LEU A CA 1
ATOM 1915 C C . LEU A 1 239 ? -9.156 -17.656 8.371 1.00 30.47 239 LEU A C 1
ATOM 1917 O O . LEU A 1 239 ? -8.913 -18.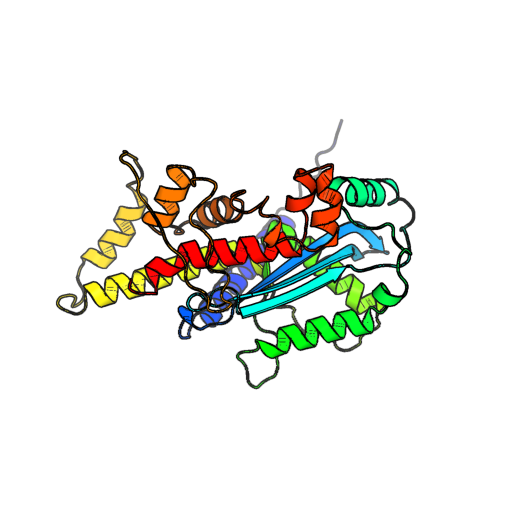730 8.932 1.00 30.47 239 LEU A O 1
ATOM 1921 N N . ILE A 1 240 ? -8.178 -16.812 8.035 1.00 33.03 240 ILE A N 1
ATOM 1922 C CA . ILE A 1 240 ? -6.833 -16.954 8.602 1.00 33.03 240 ILE A CA 1
ATOM 1923 C C . ILE A 1 240 ? -6.948 -16.579 10.082 1.00 33.03 240 ILE A C 1
ATOM 1925 O O . ILE A 1 240 ? -6.746 -15.436 10.478 1.00 33.03 240 ILE A O 1
ATOM 1929 N N . ARG A 1 241 ? -7.301 -17.553 10.924 1.00 34.38 241 ARG A N 1
ATOM 1930 C CA . ARG A 1 241 ? -7.101 -17.444 12.367 1.00 34.38 241 ARG A CA 1
ATOM 1931 C C . ARG A 1 241 ? -5.605 -17.558 12.610 1.00 34.38 241 ARG A C 1
ATOM 1933 O O . ARG A 1 241 ? -5.036 -18.648 12.512 1.00 34.38 241 ARG A O 1
ATOM 1940 N N . PHE A 1 242 ? -4.963 -16.423 12.862 1.00 36.25 242 PHE A N 1
ATOM 1941 C CA . PHE A 1 242 ? -3.552 -16.381 13.221 1.00 36.25 242 PHE A CA 1
ATOM 1942 C C . PHE A 1 242 ? -3.323 -17.296 14.431 1.00 36.25 242 PHE A C 1
ATOM 1944 O O . PHE A 1 242 ? -3.979 -17.149 15.460 1.00 36.25 242 PHE A O 1
ATOM 1951 N N . GLU A 1 243 ? -2.421 -18.276 14.299 1.00 32.41 243 GLU A N 1
ATOM 1952 C CA . GLU A 1 243 ? -1.870 -18.944 15.481 1.00 32.41 243 GLU A CA 1
ATOM 1953 C C . GLU A 1 243 ? -1.276 -17.857 16.378 1.00 32.41 243 GLU A C 1
ATOM 1955 O O . GLU A 1 243 ? -0.516 -17.014 15.895 1.00 32.41 243 GLU A O 1
ATOM 1960 N N . GLU A 1 244 ? -1.633 -17.859 17.664 1.00 44.00 244 GLU A N 1
ATOM 1961 C CA . GLU A 1 244 ? -1.067 -16.933 18.642 1.00 44.00 244 GLU A CA 1
ATOM 1962 C C . GLU A 1 244 ? 0.463 -16.866 18.510 1.00 44.00 244 GLU A C 1
ATOM 1964 O O . GLU A 1 244 ? 1.180 -17.838 18.738 1.00 44.00 244 GLU A O 1
ATOM 1969 N N . ARG A 1 245 ? 0.931 -15.670 18.133 1.00 43.56 245 ARG A N 1
ATOM 1970 C CA . ARG A 1 245 ? 2.237 -15.058 18.416 1.00 43.56 245 ARG A CA 1
ATOM 1971 C C . ARG A 1 245 ? 3.446 -16.005 18.410 1.00 43.56 245 ARG A C 1
ATOM 1973 O O . ARG A 1 245 ? 3.882 -16.476 19.454 1.00 43.56 245 ARG A O 1
ATOM 1980 N N . ARG A 1 246 ? 4.138 -16.115 17.268 1.00 35.56 246 ARG A N 1
ATOM 1981 C CA . ARG A 1 246 ? 5.518 -16.655 17.240 1.00 35.56 246 ARG A CA 1
ATOM 1982 C C . ARG A 1 246 ? 6.585 -15.697 17.788 1.00 35.56 246 ARG A C 1
ATOM 1984 O O . ARG A 1 246 ? 7.690 -16.141 18.078 1.00 35.56 246 ARG A O 1
ATOM 1991 N N . TYR A 1 247 ? 6.260 -14.418 17.988 1.00 38.7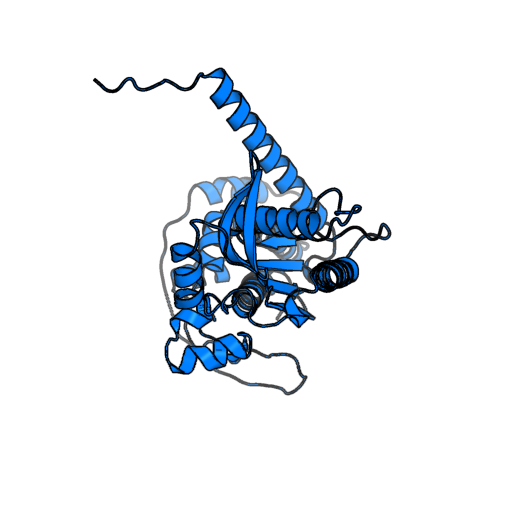2 247 TYR A N 1
ATOM 1992 C CA . TYR A 1 247 ? 7.183 -13.425 18.547 1.00 38.72 247 TYR A CA 1
ATOM 1993 C C . TYR A 1 247 ? 6.438 -12.480 19.497 1.00 38.72 247 TYR A C 1
ATOM 1995 O O . TYR A 1 247 ? 5.442 -11.882 19.096 1.00 38.72 247 TYR A O 1
ATOM 2003 N N . PRO A 1 248 ? 6.854 -12.338 20.764 1.00 45.06 248 PRO A N 1
ATOM 2004 C CA . PRO A 1 248 ? 6.211 -11.391 21.656 1.00 45.06 248 PRO A CA 1
ATOM 2005 C C . PRO A 1 248 ? 6.610 -9.962 21.263 1.00 45.06 248 PRO A C 1
ATOM 2007 O O . PRO A 1 248 ? 7.799 -9.658 21.192 1.00 45.06 248 PRO A O 1
ATOM 2010 N N . LEU A 1 249 ? 5.621 -9.083 21.068 1.00 48.22 249 LEU A N 1
ATOM 2011 C CA . LEU A 1 249 ? 5.802 -7.625 21.075 1.00 48.22 249 LEU A CA 1
ATOM 2012 C C . LEU A 1 249 ? 6.738 -7.216 22.233 1.00 48.22 249 LEU A C 1
ATOM 2014 O O . LEU A 1 249 ? 6.707 -7.823 23.315 1.00 48.22 249 LEU A O 1
ATOM 2018 N N . THR A 1 250 ? 7.559 -6.182 22.068 1.00 58.88 250 THR A N 1
ATOM 2019 C CA . THR A 1 250 ? 8.336 -5.651 23.199 1.00 58.88 250 THR A CA 1
ATOM 2020 C C . THR A 1 250 ? 7.384 -5.218 24.325 1.00 58.88 250 THR A C 1
ATOM 2022 O O . THR A 1 250 ? 6.216 -4.913 24.072 1.00 58.88 250 THR A O 1
ATOM 2025 N N . PRO A 1 251 ? 7.819 -5.194 25.597 1.00 55.22 251 PRO A N 1
ATOM 2026 C CA . PRO A 1 251 ? 6.981 -4.685 26.683 1.00 55.22 251 PRO A CA 1
ATOM 2027 C C . PRO A 1 251 ? 6.436 -3.271 26.422 1.00 55.22 251 PRO A C 1
ATOM 2029 O O . PRO A 1 251 ? 5.320 -2.975 26.827 1.00 55.22 251 PRO A O 1
ATOM 2032 N N . ALA A 1 252 ? 7.184 -2.427 25.703 1.00 53.88 252 ALA A N 1
ATOM 2033 C CA . ALA A 1 252 ? 6.754 -1.085 25.318 1.00 53.88 252 ALA A CA 1
ATOM 2034 C C . ALA A 1 252 ? 5.664 -1.101 24.233 1.00 53.88 252 ALA A C 1
ATOM 2036 O O . ALA A 1 252 ? 4.655 -0.422 24.386 1.00 53.88 252 ALA A O 1
ATOM 2037 N N . GLU A 1 253 ? 5.819 -1.908 23.179 1.00 51.91 253 GLU A N 1
ATOM 2038 C CA . GLU A 1 253 ? 4.789 -2.062 22.138 1.00 51.91 253 GLU A CA 1
ATOM 2039 C C . GLU A 1 253 ? 3.515 -2.691 22.706 1.00 51.91 253 GLU A C 1
ATOM 2041 O O . GLU A 1 253 ? 2.422 -2.211 22.426 1.00 51.91 253 GLU A O 1
ATOM 2046 N N . ARG A 1 254 ? 3.645 -3.704 23.575 1.00 54.75 254 ARG A N 1
ATOM 2047 C CA . ARG A 1 254 ? 2.498 -4.250 24.317 1.00 54.75 254 ARG A CA 1
ATOM 2048 C C . ARG A 1 254 ? 1.843 -3.185 25.154 1.00 54.75 254 ARG A C 1
ATOM 2050 O O . ARG A 1 254 ? 0.636 -3.065 25.093 1.00 54.75 254 ARG A O 1
ATOM 2057 N N . LEU A 1 255 ? 2.618 -2.400 25.898 1.00 51.22 255 LEU A N 1
ATOM 2058 C CA . LEU A 1 255 ? 2.054 -1.331 26.702 1.00 51.22 255 LEU A CA 1
ATOM 2059 C C . LEU A 1 255 ? 1.287 -0.351 25.813 1.00 51.22 255 LEU A C 1
ATOM 2061 O O . LEU A 1 255 ? 0.155 -0.066 26.150 1.00 51.22 255 LEU A O 1
ATOM 2065 N N . LEU A 1 256 ? 1.833 0.099 24.677 1.00 51.31 256 LEU A N 1
ATOM 2066 C CA . LEU A 1 256 ? 1.164 1.019 23.743 1.00 51.31 256 LEU A CA 1
ATOM 2067 C C . LEU A 1 256 ? -0.139 0.456 23.152 1.00 51.31 256 LEU A C 1
ATOM 2069 O O . LEU A 1 256 ? -1.126 1.192 23.089 1.00 51.31 256 LEU A O 1
ATOM 2073 N N . VAL A 1 257 ? -0.148 -0.829 22.782 1.00 52.09 257 VAL A N 1
ATOM 2074 C CA . VAL A 1 257 ? -1.333 -1.557 22.292 1.00 52.09 257 VAL A CA 1
ATOM 2075 C C . VAL A 1 257 ? -2.354 -1.756 23.411 1.00 52.09 257 VAL A C 1
ATOM 2077 O O . VAL A 1 257 ? -3.497 -1.341 23.281 1.00 52.09 257 VAL A O 1
ATOM 2080 N N . THR A 1 258 ? -1.935 -2.308 24.551 1.00 50.56 258 THR A N 1
ATOM 2081 C CA . THR A 1 258 ? -2.778 -2.610 25.720 1.00 50.56 258 THR A CA 1
ATOM 2082 C C . THR A 1 258 ? -3.365 -1.355 26.348 1.00 50.56 258 THR A C 1
ATOM 2084 O O . THR A 1 258 ? -4.511 -1.361 26.782 1.00 50.56 258 THR A O 1
ATOM 2087 N N . ILE A 1 259 ? -2.611 -0.257 26.393 1.00 50.31 259 ILE A N 1
ATOM 2088 C CA . ILE A 1 259 ? -3.157 1.016 26.849 1.00 50.31 259 ILE A CA 1
ATOM 2089 C C . ILE A 1 259 ? -3.944 1.711 25.746 1.00 50.31 259 ILE A C 1
ATOM 2091 O O . ILE A 1 259 ? -4.607 2.678 26.088 1.00 50.31 259 ILE A O 1
ATOM 2095 N N . GLY A 1 260 ? -3.829 1.305 24.472 1.00 51.56 260 GLY A N 1
ATOM 2096 C CA . GLY A 1 260 ? -4.432 1.918 23.283 1.00 51.56 260 GLY A CA 1
ATOM 2097 C C . GLY A 1 260 ? -3.949 3.342 22.977 1.00 51.56 260 GLY A C 1
ATOM 2098 O O . GLY A 1 260 ? -4.702 4.143 22.419 1.00 51.56 260 GLY A O 1
ATOM 2099 N N . LYS A 1 261 ? -2.798 3.801 23.502 1.00 62.00 261 LYS A N 1
ATOM 2100 C CA . LYS A 1 261 ? -2.388 5.236 23.469 1.00 62.00 261 LYS A CA 1
ATOM 2101 C C . LYS A 1 261 ? -1.623 5.564 22.187 1.00 62.00 261 LYS A C 1
ATOM 2103 O O . LYS A 1 261 ? -0.532 6.138 22.229 1.00 62.00 261 LYS A O 1
ATOM 2108 N N . PHE A 1 262 ? -2.252 5.324 21.041 1.00 73.94 262 PHE A N 1
ATOM 2109 C CA . PHE A 1 262 ? -1.888 6.009 19.800 1.00 73.94 262 PHE A CA 1
ATOM 2110 C C . PHE A 1 262 ? -2.400 7.459 19.834 1.00 73.94 262 PHE A C 1
ATOM 2112 O O . PHE A 1 262 ? -3.066 7.923 18.922 1.00 73.94 262 PHE A O 1
ATOM 2119 N N . THR A 1 263 ? -2.155 8.185 20.930 1.00 68.00 263 THR A N 1
ATOM 2120 C CA . THR A 1 263 ? -2.479 9.614 21.035 1.00 68.00 263 THR A CA 1
ATOM 2121 C C . THR A 1 263 ? -1.465 10.459 20.262 1.00 68.00 263 THR A C 1
ATOM 2123 O O . THR A 1 263 ? -1.806 11.540 19.789 1.00 68.00 263 THR A O 1
ATOM 2126 N N . ASP A 1 264 ? -0.243 9.943 20.096 1.00 76.19 264 ASP A N 1
ATOM 2127 C CA . ASP A 1 264 ? 0.808 10.490 19.236 1.00 76.19 264 ASP A CA 1
ATOM 2128 C C . ASP A 1 264 ? 0.954 9.611 17.984 1.00 76.19 264 ASP A C 1
ATOM 2130 O O . ASP A 1 264 ? 1.031 8.383 18.070 1.00 76.19 264 ASP A O 1
ATOM 2134 N N . GLU A 1 265 ? 1.016 10.252 16.820 1.00 77.25 265 GLU A N 1
ATOM 2135 C CA . GLU A 1 265 ? 1.252 9.619 15.521 1.00 77.25 265 GLU A CA 1
ATOM 2136 C C . GLU A 1 265 ? 2.578 8.846 15.490 1.00 77.25 265 GLU A C 1
ATOM 2138 O O . GLU A 1 265 ? 2.663 7.787 14.873 1.00 77.25 265 GLU A O 1
ATOM 2143 N N . LYS A 1 266 ? 3.600 9.291 16.232 1.00 83.19 266 LYS A N 1
ATOM 2144 C CA . LYS A 1 266 ? 4.883 8.577 16.328 1.00 83.19 266 LYS A CA 1
ATOM 2145 C C . LYS A 1 266 ? 4.737 7.173 16.906 1.00 83.19 266 LYS A C 1
ATOM 2147 O O . LYS A 1 266 ? 5.413 6.264 16.437 1.00 83.19 266 LYS A O 1
ATOM 2152 N N . HIS A 1 267 ? 3.840 6.979 17.874 1.00 85.06 267 HIS A N 1
ATOM 2153 C CA . HIS A 1 267 ? 3.577 5.647 18.422 1.00 85.06 267 HIS A CA 1
ATOM 2154 C C . HIS A 1 267 ? 2.924 4.739 17.374 1.00 85.06 267 HIS A C 1
ATOM 2156 O O . HIS A 1 267 ? 3.244 3.554 17.305 1.00 85.06 267 HIS A O 1
ATOM 2162 N N . ALA A 1 268 ? 2.042 5.291 16.531 1.00 88.81 268 ALA A N 1
ATOM 2163 C CA . ALA A 1 268 ? 1.442 4.548 15.426 1.00 88.81 268 ALA A CA 1
ATOM 2164 C C . ALA A 1 268 ? 2.504 4.159 14.386 1.00 88.81 268 ALA A C 1
ATOM 2166 O O . ALA A 1 268 ? 2.536 3.009 13.956 1.00 88.81 268 ALA A O 1
ATOM 2167 N N . VAL A 1 269 ? 3.423 5.075 14.050 1.00 90.38 269 VAL A N 1
ATOM 2168 C CA . VAL A 1 269 ? 4.569 4.795 13.167 1.00 90.38 269 VAL A CA 1
ATOM 2169 C C . VAL A 1 269 ? 5.436 3.665 13.719 1.00 90.38 269 VAL A C 1
ATOM 2171 O O . VAL A 1 269 ? 5.752 2.731 12.985 1.00 90.38 269 VAL A O 1
ATOM 2174 N N . GLU A 1 270 ? 5.840 3.736 14.989 1.00 88.38 270 GLU A N 1
ATOM 2175 C CA . GLU A 1 270 ? 6.689 2.715 15.618 1.00 88.38 270 GLU A CA 1
ATOM 2176 C C . GLU A 1 270 ? 6.008 1.345 15.627 1.00 88.38 270 GLU A C 1
ATOM 2178 O O . GLU A 1 270 ? 6.611 0.357 15.209 1.00 88.38 270 GLU A O 1
ATOM 2183 N N . TYR A 1 271 ? 4.730 1.297 16.001 1.00 89.12 271 TYR A N 1
ATOM 2184 C CA . TYR A 1 271 ? 3.961 0.059 16.029 1.00 89.12 271 TYR A CA 1
ATOM 2185 C C . TYR A 1 271 ? 3.748 -0.545 14.631 1.00 89.12 271 TYR A C 1
ATOM 2187 O O . TYR A 1 271 ? 3.976 -1.739 14.428 1.00 89.12 271 TYR A O 1
ATOM 2195 N N . LEU A 1 272 ? 3.385 0.267 13.633 1.00 91.81 272 LEU A N 1
ATOM 2196 C CA . LEU A 1 272 ? 3.200 -0.196 12.251 1.00 91.81 272 LEU A CA 1
ATOM 2197 C C . LEU A 1 272 ? 4.516 -0.637 11.593 1.00 91.81 272 LEU A C 1
ATOM 2199 O O . LEU A 1 272 ? 4.508 -1.494 10.708 1.00 91.81 272 LEU A O 1
ATOM 2203 N N . ARG A 1 273 ? 5.652 -0.087 12.039 1.00 90.38 273 ARG A N 1
ATOM 2204 C CA . ARG A 1 273 ? 6.998 -0.515 11.625 1.00 90.38 273 ARG A CA 1
ATOM 2205 C C . ARG A 1 273 ? 7.506 -1.747 12.353 1.00 90.38 273 ARG A C 1
ATOM 2207 O O . ARG A 1 273 ? 8.552 -2.262 11.947 1.00 90.38 273 ARG A O 1
ATOM 2214 N N . SER A 1 274 ? 6.819 -2.208 13.398 1.00 85.75 274 SER A N 1
ATOM 2215 C CA . SER A 1 274 ? 7.224 -3.422 14.094 1.00 85.75 274 SER A CA 1
ATOM 2216 C C . SER A 1 274 ? 7.398 -4.553 13.078 1.00 85.75 274 SER A C 1
ATOM 2218 O O . SER A 1 274 ? 6.596 -4.753 12.161 1.00 85.75 274 SER A O 1
ATOM 2220 N N . THR A 1 275 ? 8.488 -5.302 13.217 1.00 77.88 275 THR A N 1
ATOM 2221 C CA . THR A 1 275 ? 8.790 -6.437 12.335 1.00 77.88 275 THR A CA 1
ATOM 2222 C C . THR A 1 275 ?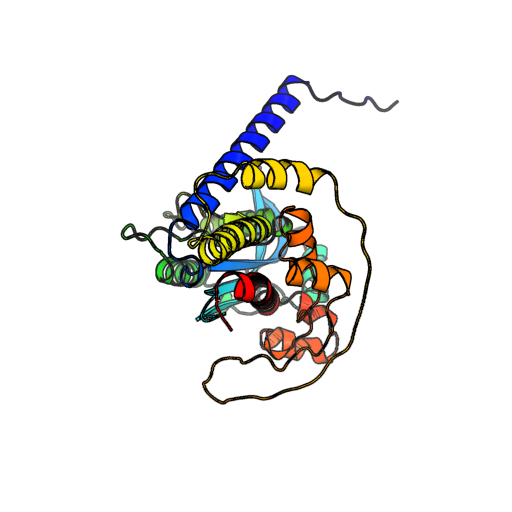 7.957 -7.671 12.691 1.00 77.88 275 THR A C 1
ATOM 2224 O O . THR A 1 275 ? 8.229 -8.783 12.233 1.00 77.88 275 THR A O 1
ATOM 2227 N N . TYR A 1 276 ? 6.916 -7.488 13.500 1.00 74.69 276 TYR A N 1
ATOM 2228 C CA . TYR A 1 276 ? 5.964 -8.527 13.828 1.00 74.69 276 TYR A CA 1
ATOM 2229 C C . TYR A 1 276 ? 5.275 -9.011 12.546 1.00 74.69 276 TYR A C 1
ATOM 2231 O O . TYR A 1 276 ? 4.845 -8.208 11.727 1.00 74.69 276 TYR A O 1
ATOM 2239 N N . ASN A 1 277 ? 5.244 -10.326 12.320 1.00 77.69 277 ASN A N 1
ATOM 2240 C CA . ASN A 1 277 ? 4.835 -10.953 11.052 1.00 77.69 277 ASN A CA 1
ATOM 2241 C C . ASN A 1 277 ? 5.654 -10.564 9.805 1.00 77.69 277 ASN A C 1
ATOM 2243 O O . ASN A 1 277 ? 5.309 -11.003 8.710 1.00 77.69 277 ASN A O 1
ATOM 2247 N N . ALA A 1 278 ? 6.746 -9.801 9.930 1.00 76.94 278 ALA A N 1
ATOM 2248 C CA . ALA A 1 278 ? 7.541 -9.384 8.774 1.00 76.94 278 ALA A CA 1
ATOM 2249 C C . ALA A 1 278 ? 8.180 -10.580 8.033 1.00 76.94 278 ALA A C 1
ATOM 2251 O O . ALA A 1 278 ? 8.303 -10.565 6.814 1.00 76.94 278 ALA A O 1
ATOM 2252 N N . TYR A 1 279 ? 8.444 -11.667 8.760 1.00 80.00 279 TYR A N 1
ATOM 2253 C CA . TYR A 1 279 ? 8.980 -12.922 8.226 1.00 80.00 279 TYR A CA 1
ATOM 2254 C C . TYR A 1 279 ? 7.931 -14.039 8.144 1.00 80.00 279 TYR A C 1
ATOM 2256 O O . TYR A 1 279 ? 8.274 -15.217 8.072 1.00 80.00 279 TYR A O 1
ATOM 2264 N N . ASN A 1 280 ? 6.637 -13.704 8.207 1.00 87.31 280 ASN A N 1
ATOM 2265 C CA . ASN A 1 280 ? 5.593 -14.706 8.041 1.00 87.31 280 ASN A CA 1
ATOM 2266 C C . ASN A 1 280 ? 5.447 -15.047 6.553 1.00 87.31 280 ASN A C 1
ATOM 2268 O O . ASN A 1 280 ? 4.702 -14.396 5.822 1.00 87.31 280 ASN A O 1
ATOM 2272 N N . GLU A 1 281 ? 6.150 -16.093 6.119 1.00 89.06 281 GLU A N 1
ATOM 2273 C CA . GLU A 1 281 ? 6.140 -16.573 4.734 1.00 89.06 281 GLU A CA 1
ATOM 2274 C C . GLU A 1 281 ? 4.726 -16.821 4.189 1.00 89.06 281 GLU A C 1
ATOM 2276 O O . GLU A 1 281 ? 4.485 -16.602 3.006 1.00 89.06 281 GLU A O 1
ATOM 2281 N N . GLN A 1 282 ? 3.757 -17.190 5.038 1.00 90.62 282 GLN A N 1
ATOM 2282 C CA . GLN A 1 282 ? 2.376 -17.452 4.615 1.00 90.62 282 GLN A CA 1
ATOM 2283 C C . GLN A 1 282 ? 1.667 -16.191 4.105 1.00 90.62 282 GLN A C 1
ATOM 2285 O O . GLN A 1 282 ? 0.686 -16.294 3.370 1.00 90.62 282 GLN A O 1
ATOM 2290 N N . LEU A 1 283 ? 2.167 -15.007 4.470 1.00 92.25 283 LEU A N 1
ATOM 2291 C CA . LEU A 1 283 ? 1.653 -13.716 4.015 1.00 92.25 283 LEU A CA 1
ATOM 2292 C C . LEU A 1 283 ? 2.356 -13.203 2.752 1.00 92.25 283 LEU A C 1
ATOM 2294 O O . LEU A 1 283 ? 1.847 -12.282 2.121 1.00 92.25 283 LEU A O 1
ATOM 2298 N N . ALA A 1 284 ? 3.504 -13.771 2.377 1.00 94.50 284 ALA A N 1
ATOM 2299 C CA . ALA A 1 284 ? 4.234 -13.369 1.181 1.00 94.50 284 ALA A CA 1
ATOM 2300 C C . ALA A 1 284 ? 3.686 -14.033 -0.086 1.00 94.50 284 ALA A C 1
ATOM 2302 O O . ALA A 1 284 ? 3.165 -15.154 -0.049 1.00 94.50 284 ALA A O 1
ATOM 2303 N N . CYS A 1 285 ? 3.887 -13.368 -1.227 1.00 95.00 285 CYS A N 1
ATOM 2304 C CA . CYS A 1 285 ? 3.620 -13.954 -2.530 1.00 95.00 285 CYS A CA 1
ATOM 2305 C C . CYS A 1 285 ? 4.516 -15.184 -2.780 1.00 95.00 285 CYS A C 1
ATOM 2307 O O . CYS A 1 285 ? 5.588 -15.349 -2.187 1.00 95.00 285 CYS A O 1
ATOM 2309 N N . GLU A 1 286 ? 4.091 -16.063 -3.688 1.00 93.75 286 GLU A N 1
ATOM 2310 C CA . GLU A 1 286 ? 4.790 -17.322 -3.965 1.00 93.75 286 GLU A CA 1
ATOM 2311 C C . GLU A 1 286 ? 6.243 -17.128 -4.426 1.00 93.75 286 GLU A C 1
ATOM 2313 O O . GLU A 1 286 ? 7.118 -17.910 -4.053 1.00 93.75 286 GLU A O 1
ATOM 2318 N N . ASN A 1 287 ? 6.512 -16.080 -5.202 1.00 91.44 287 ASN A N 1
ATOM 2319 C CA . ASN A 1 287 ? 7.848 -15.803 -5.722 1.00 91.44 287 ASN A CA 1
ATOM 2320 C C . ASN A 1 287 ? 8.814 -15.376 -4.612 1.00 91.44 287 ASN A C 1
ATOM 2322 O O . ASN A 1 287 ? 9.922 -15.908 -4.548 1.00 91.44 287 ASN A O 1
ATOM 2326 N N . HIS A 1 288 ? 8.392 -14.489 -3.704 1.00 93.38 288 HIS A N 1
ATOM 2327 C CA . HIS A 1 288 ? 9.198 -14.138 -2.532 1.00 93.38 288 HIS A CA 1
ATOM 2328 C C . HIS A 1 288 ? 9.395 -15.337 -1.611 1.00 93.38 288 HIS A C 1
ATOM 2330 O O . HIS A 1 288 ? 10.522 -15.573 -1.196 1.00 93.38 288 HIS A O 1
ATOM 2336 N N . ARG A 1 289 ? 8.365 -16.163 -1.373 1.00 91.56 289 ARG A N 1
ATOM 2337 C CA . ARG A 1 289 ? 8.529 -17.406 -0.594 1.00 91.56 289 ARG A CA 1
ATOM 2338 C C . ARG A 1 289 ? 9.633 -18.303 -1.160 1.00 91.56 289 ARG A C 1
ATOM 2340 O O . ARG A 1 289 ? 10.514 -18.722 -0.420 1.00 91.56 289 ARG A O 1
ATOM 2347 N N . LYS A 1 290 ? 9.620 -18.549 -2.475 1.00 90.00 290 LYS A N 1
ATOM 2348 C CA . LYS A 1 290 ? 10.643 -19.367 -3.153 1.00 90.00 290 LYS A CA 1
ATOM 2349 C C . LYS A 1 290 ? 12.029 -18.725 -3.111 1.00 90.00 290 LYS A C 1
ATOM 2351 O O . LYS A 1 290 ? 13.022 -19.418 -2.921 1.00 90.00 290 LYS A O 1
ATOM 2356 N N . ALA A 1 291 ? 12.116 -17.407 -3.287 1.00 84.06 291 ALA A N 1
ATOM 2357 C CA . ALA A 1 291 ? 13.390 -16.690 -3.239 1.00 84.06 291 ALA A CA 1
ATOM 2358 C C . ALA A 1 291 ? 14.031 -16.725 -1.839 1.00 84.06 291 ALA A C 1
ATOM 2360 O O . ALA A 1 291 ? 15.258 -16.699 -1.711 1.00 84.06 291 ALA A O 1
ATOM 2361 N N . CYS A 1 292 ? 13.208 -16.816 -0.795 1.00 77.38 292 CYS A N 1
ATOM 2362 C CA . CYS A 1 292 ? 13.648 -16.743 0.590 1.00 77.38 292 CYS A CA 1
ATOM 2363 C C . CYS A 1 292 ? 14.223 -18.040 1.159 1.00 77.38 292 CYS A C 1
ATOM 2365 O O . CYS A 1 292 ? 14.838 -17.971 2.218 1.00 77.38 292 CYS A O 1
ATOM 2367 N N . GLU A 1 293 ? 14.192 -19.157 0.418 1.00 77.00 293 GLU A N 1
ATOM 2368 C CA . GLU A 1 293 ? 14.984 -20.358 0.751 1.00 77.00 293 GLU A CA 1
ATOM 2369 C C . GLU A 1 293 ? 16.478 -20.035 0.960 1.00 77.00 293 GLU A C 1
ATOM 2371 O O . GLU A 1 293 ? 17.179 -20.761 1.659 1.00 77.00 293 GLU A O 1
ATOM 2376 N N . ASN A 1 294 ? 16.964 -18.924 0.387 1.00 74.38 294 ASN A N 1
ATOM 2377 C CA . ASN A 1 294 ? 18.357 -18.486 0.484 1.00 74.38 294 ASN A CA 1
ATOM 2378 C C . ASN A 1 294 ? 18.548 -17.089 1.113 1.00 74.38 294 ASN A C 1
ATOM 2380 O O . ASN A 1 294 ? 19.690 -16.650 1.250 1.00 74.38 294 ASN A O 1
ATOM 2384 N N . ASN A 1 295 ? 17.471 -16.365 1.449 1.00 78.94 295 ASN A N 1
ATOM 2385 C CA . ASN A 1 295 ? 17.540 -15.006 2.005 1.00 78.94 295 ASN A CA 1
ATOM 2386 C C . ASN A 1 295 ? 16.219 -14.586 2.682 1.00 78.94 295 ASN A C 1
ATOM 2388 O O . ASN A 1 295 ? 15.331 -14.037 2.026 1.00 78.94 295 ASN A O 1
ATOM 2392 N N . GLU A 1 296 ? 16.100 -14.793 3.993 1.00 81.69 296 GLU A N 1
ATOM 2393 C CA . GLU A 1 296 ? 14.900 -14.431 4.768 1.00 81.69 296 GLU A CA 1
ATOM 2394 C C . GLU A 1 296 ? 14.584 -12.925 4.736 1.00 81.69 296 GLU A C 1
ATOM 2396 O O . GLU A 1 296 ? 13.416 -12.541 4.796 1.00 81.69 296 GLU A O 1
ATOM 2401 N N . GLU A 1 297 ? 15.591 -12.055 4.569 1.00 84.25 297 GLU A N 1
ATOM 2402 C CA . GLU A 1 297 ? 15.379 -10.601 4.514 1.00 84.25 297 GLU A CA 1
ATOM 2403 C C . GLU A 1 297 ? 14.540 -10.181 3.301 1.00 84.25 297 GLU A C 1
ATOM 2405 O O . GLU A 1 297 ? 13.825 -9.181 3.364 1.00 84.25 297 GLU A O 1
ATOM 2410 N N . GLY A 1 298 ? 14.563 -10.969 2.219 1.00 84.88 298 GLY A N 1
ATOM 2411 C CA . GLY A 1 298 ? 13.760 -10.723 1.022 1.00 84.88 298 GLY A CA 1
ATOM 2412 C C . GLY A 1 298 ? 12.249 -10.741 1.284 1.00 84.88 298 GLY A C 1
ATOM 2413 O O . GLY A 1 298 ? 11.516 -10.009 0.617 1.00 84.88 298 GLY A O 1
ATOM 2414 N N . LEU A 1 299 ? 11.778 -11.508 2.282 1.00 89.94 299 LEU A N 1
ATOM 2415 C CA . LEU A 1 299 ? 10.351 -11.594 2.627 1.00 89.94 299 LEU A CA 1
ATOM 2416 C C . LEU A 1 299 ? 9.809 -10.244 3.089 1.00 89.94 299 LEU A C 1
ATOM 2418 O O . LEU A 1 299 ? 8.712 -9.858 2.691 1.00 89.94 299 LEU A O 1
ATOM 2422 N N . ASN A 1 300 ? 10.599 -9.503 3.872 1.00 90.44 300 ASN A N 1
ATOM 2423 C CA . ASN A 1 300 ? 10.197 -8.211 4.433 1.00 90.44 300 ASN A CA 1
ATOM 2424 C C . ASN A 1 300 ? 9.886 -7.161 3.369 1.00 90.44 300 ASN A C 1
ATOM 2426 O O . ASN A 1 300 ? 9.216 -6.172 3.672 1.00 90.44 300 ASN A O 1
ATOM 2430 N N . TYR A 1 301 ? 10.419 -7.345 2.162 1.00 93.56 301 TYR A N 1
ATOM 2431 C CA . TYR A 1 301 ? 10.226 -6.421 1.061 1.00 93.56 301 TYR A CA 1
ATOM 2432 C C . TYR A 1 301 ? 9.043 -6.797 0.178 1.00 93.56 301 TYR A C 1
ATOM 2434 O O . TYR A 1 301 ? 8.616 -5.940 -0.572 1.00 93.56 301 TYR A O 1
ATOM 2442 N N . CYS A 1 302 ? 8.484 -8.006 0.259 1.00 96.44 302 CYS A N 1
ATOM 2443 C CA . CYS A 1 302 ? 7.315 -8.416 -0.526 1.00 96.44 302 CYS A CA 1
ATOM 2444 C C . CYS A 1 302 ? 6.133 -7.460 -0.302 1.00 96.44 302 CYS A C 1
ATOM 2446 O O . CYS A 1 302 ? 5.646 -7.344 0.827 1.00 96.44 302 CYS A O 1
ATOM 2448 N N . SER A 1 303 ? 5.646 -6.789 -1.355 1.00 97.69 303 SER A N 1
ATOM 2449 C CA . SER A 1 303 ? 4.560 -5.808 -1.205 1.00 97.69 303 SER A CA 1
ATOM 2450 C C . SER A 1 303 ? 3.297 -6.454 -0.635 1.00 97.69 303 SER A C 1
ATOM 2452 O O . SER A 1 303 ? 2.640 -5.854 0.216 1.00 97.69 303 SER A O 1
ATOM 2454 N N . GLU A 1 304 ? 2.990 -7.694 -1.037 1.00 97.38 304 GLU A N 1
ATOM 2455 C CA . GLU A 1 304 ? 1.856 -8.462 -0.502 1.00 97.38 304 GLU A CA 1
ATOM 2456 C C . GLU A 1 304 ? 1.982 -8.709 1.007 1.00 97.38 304 GLU A C 1
ATOM 2458 O O . GLU A 1 304 ? 1.032 -8.473 1.758 1.00 97.38 304 GLU A O 1
ATOM 2463 N N . LEU A 1 305 ? 3.168 -9.116 1.465 1.00 96.00 305 LEU A N 1
ATOM 2464 C CA . LEU A 1 305 ? 3.427 -9.320 2.887 1.00 96.00 305 LEU A CA 1
ATOM 2465 C C . LEU A 1 305 ? 3.302 -8.004 3.652 1.00 96.00 305 LEU A C 1
ATOM 2467 O O . LEU A 1 305 ? 2.685 -7.974 4.716 1.00 96.00 305 LEU A O 1
ATOM 2471 N N . VAL A 1 306 ? 3.872 -6.920 3.118 1.00 96.50 306 VAL A N 1
ATOM 2472 C CA . VAL A 1 306 ? 3.861 -5.600 3.758 1.00 96.50 306 VAL A CA 1
ATOM 2473 C C . VAL A 1 306 ? 2.431 -5.132 4.000 1.00 96.50 306 VAL A C 1
ATOM 2475 O O . VAL A 1 306 ? 2.104 -4.788 5.136 1.00 96.50 306 VAL A O 1
ATOM 2478 N N . VAL A 1 307 ? 1.564 -5.150 2.982 1.00 97.69 307 VAL A N 1
ATOM 2479 C CA . VAL A 1 307 ? 0.182 -4.674 3.154 1.00 97.69 307 VAL A CA 1
ATOM 2480 C C . VAL A 1 307 ? -0.615 -5.575 4.097 1.00 97.69 307 VAL A C 1
ATOM 2482 O O . VAL A 1 307 ? -1.295 -5.060 4.983 1.00 97.69 307 VAL A O 1
ATOM 2485 N N . LYS A 1 308 ? -0.469 -6.906 3.997 1.00 96.88 308 LYS A N 1
ATOM 2486 C CA . LYS A 1 308 ? -1.146 -7.856 4.896 1.00 96.88 308 LYS A CA 1
ATOM 2487 C C . LYS A 1 308 ? -0.705 -7.669 6.346 1.00 96.88 308 LYS A C 1
ATOM 2489 O O . LYS A 1 308 ? -1.551 -7.601 7.231 1.00 96.88 308 LYS A O 1
ATOM 2494 N N . ARG A 1 309 ? 0.601 -7.523 6.598 1.00 95.69 309 ARG A N 1
ATOM 2495 C CA . ARG A 1 309 ? 1.147 -7.235 7.934 1.00 95.69 309 ARG A CA 1
ATOM 2496 C C . ARG A 1 309 ? 0.571 -5.943 8.504 1.00 95.69 309 ARG A C 1
ATOM 2498 O O . ARG A 1 309 ? 0.153 -5.927 9.655 1.00 95.69 309 ARG A O 1
ATOM 2505 N N . LEU A 1 310 ? 0.558 -4.869 7.715 1.00 96.44 310 LEU A N 1
ATOM 2506 C CA . LEU A 1 310 ? 0.033 -3.579 8.160 1.00 96.44 310 LEU A CA 1
ATOM 2507 C C . LEU A 1 310 ? -1.460 -3.667 8.510 1.00 96.44 310 LEU A C 1
ATOM 2509 O O . LEU A 1 310 ? -1.852 -3.161 9.557 1.00 96.44 310 LEU A O 1
ATOM 2513 N N . ALA A 1 311 ? -2.262 -4.369 7.703 1.00 96.44 311 ALA A N 1
ATOM 2514 C CA . ALA A 1 311 ? -3.674 -4.615 8.001 1.00 96.44 311 ALA A CA 1
ATOM 2515 C C . ALA A 1 311 ? -3.854 -5.393 9.314 1.00 96.44 311 ALA A C 1
ATOM 2517 O O . ALA A 1 311 ? -4.636 -4.987 10.167 1.00 96.44 311 ALA A O 1
ATOM 2518 N N . ILE A 1 312 ? -3.082 -6.468 9.518 1.00 94.38 312 ILE A N 1
ATOM 2519 C CA . ILE A 1 312 ? -3.114 -7.266 10.756 1.00 94.38 312 ILE A CA 1
ATOM 2520 C C . ILE A 1 312 ? -2.770 -6.409 11.973 1.00 94.38 312 ILE A C 1
ATOM 2522 O O . ILE A 1 312 ? -3.466 -6.484 12.979 1.00 94.38 312 ILE A O 1
ATOM 2526 N N . ASN A 1 313 ? -1.727 -5.581 11.877 1.00 92.75 313 ASN A N 1
ATOM 2527 C CA . ASN A 1 313 ? -1.338 -4.682 12.959 1.00 92.75 313 ASN A CA 1
ATOM 2528 C C . ASN A 1 313 ? -2.465 -3.680 13.264 1.00 92.75 313 ASN A C 1
ATOM 2530 O O . ASN A 1 313 ? -2.797 -3.472 14.425 1.00 92.75 313 ASN A O 1
ATOM 2534 N N . CYS A 1 314 ? -3.102 -3.090 12.246 1.00 94.19 314 CYS A N 1
ATOM 2535 C CA . CYS A 1 314 ? -4.257 -2.214 12.463 1.00 94.19 314 CYS A CA 1
ATOM 2536 C C . CYS A 1 314 ? -5.407 -2.933 13.181 1.00 94.19 314 CYS A C 1
ATOM 2538 O O . CYS A 1 314 ? -5.959 -2.385 14.130 1.00 94.19 314 CYS A O 1
ATOM 2540 N N . VAL A 1 315 ? -5.745 -4.155 12.764 1.00 93.56 315 VAL A N 1
ATOM 2541 C CA . VAL A 1 315 ? -6.814 -4.947 13.389 1.00 93.56 315 VAL A CA 1
ATOM 2542 C C . VAL A 1 315 ? -6.463 -5.285 14.838 1.00 93.56 315 VAL A C 1
ATOM 2544 O O . VAL A 1 315 ? -7.266 -5.012 15.720 1.00 93.56 315 VAL A O 1
ATOM 2547 N N . ASP A 1 316 ? -5.262 -5.803 15.113 1.00 90.31 316 ASP A N 1
ATOM 2548 C CA . ASP A 1 316 ? -4.796 -6.137 16.473 1.00 90.31 316 ASP A CA 1
ATOM 2549 C C . ASP A 1 316 ? -4.855 -4.923 17.414 1.00 90.31 316 ASP A C 1
ATOM 2551 O O . ASP A 1 316 ? -5.321 -5.027 18.546 1.00 90.31 316 ASP A O 1
ATOM 2555 N N . ALA A 1 317 ? -4.452 -3.751 16.921 1.00 89.38 317 ALA A N 1
ATOM 2556 C CA . ALA A 1 317 ? -4.452 -2.512 17.690 1.00 89.38 317 ALA A CA 1
ATOM 2557 C C . ALA A 1 317 ? -5.847 -1.932 17.966 1.00 89.38 317 ALA A C 1
ATOM 2559 O O . ALA A 1 317 ? -6.031 -1.250 18.975 1.00 89.38 317 ALA A O 1
ATOM 2560 N N . LEU A 1 318 ? -6.809 -2.147 17.065 1.00 90.75 318 LEU A N 1
ATOM 2561 C CA . LEU A 1 318 ? -8.131 -1.524 17.143 1.00 90.75 318 LEU A CA 1
ATOM 2562 C C . LEU A 1 318 ? -9.205 -2.466 17.690 1.00 90.75 318 LEU A C 1
ATOM 2564 O O . LEU A 1 318 ? -10.185 -1.992 18.259 1.00 90.75 318 LEU A O 1
ATOM 2568 N N . LYS A 1 319 ? -9.030 -3.785 17.571 1.00 91.50 319 LYS A N 1
ATOM 2569 C CA . LYS A 1 319 ? -10.065 -4.769 17.909 1.00 91.50 319 LYS A CA 1
ATOM 2570 C C . LYS A 1 319 ? -10.570 -4.627 19.345 1.00 91.50 319 LYS A C 1
ATOM 2572 O O . LYS A 1 319 ? -11.770 -4.518 19.543 1.00 91.50 319 LYS A O 1
ATOM 2577 N N . SER A 1 320 ? -9.674 -4.513 20.326 1.00 86.44 320 SER A N 1
ATOM 2578 C CA . SER A 1 320 ? -10.045 -4.364 21.745 1.00 86.44 320 SER A CA 1
ATOM 2579 C C . SER A 1 320 ? -10.661 -3.006 22.114 1.00 86.44 320 SER A C 1
ATOM 2581 O O . SER A 1 320 ? -11.027 -2.789 23.271 1.00 86.44 320 SER A O 1
ATOM 2583 N N . LEU A 1 321 ? -10.665 -2.043 21.188 1.00 86.69 321 LEU A N 1
ATOM 2584 C CA . LEU A 1 321 ? -11.283 -0.731 21.388 1.00 86.69 321 LEU A CA 1
ATOM 2585 C C . LEU A 1 321 ? -12.719 -0.682 20.869 1.00 86.69 321 LEU A C 1
ATOM 2587 O O . LEU A 1 321 ? -13.456 0.205 21.279 1.00 86.69 321 LEU A O 1
ATOM 2591 N N . PHE A 1 322 ? -13.087 -1.590 19.967 1.00 87.38 322 PHE A N 1
ATOM 2592 C CA . PHE A 1 322 ? -14.356 -1.529 19.249 1.00 87.38 322 PHE A CA 1
ATOM 2593 C C . PHE A 1 322 ? -15.202 -2.794 19.354 1.00 87.38 322 PHE A C 1
ATOM 2595 O O . PHE A 1 322 ? -16.411 -2.716 19.178 1.00 87.38 322 PHE A O 1
ATOM 2602 N N . LEU A 1 323 ? -14.584 -3.951 19.579 1.00 87.69 323 LEU A N 1
ATOM 2603 C CA . LEU A 1 323 ? -15.286 -5.220 19.687 1.00 87.69 323 LEU A CA 1
ATOM 2604 C C . LEU A 1 323 ? -15.174 -5.706 21.132 1.00 87.69 323 LEU A C 1
ATOM 2606 O O . LEU A 1 323 ? -14.067 -5.810 21.669 1.00 87.69 323 LEU A O 1
ATOM 2610 N N . GLU A 1 324 ? -16.319 -5.981 21.750 1.00 76.06 324 GLU A N 1
ATOM 2611 C CA . GLU A 1 324 ? -16.390 -6.696 23.024 1.00 76.06 324 GLU A CA 1
ATOM 2612 C C . GLU A 1 324 ? -15.848 -8.127 22.840 1.00 76.06 324 GLU A C 1
ATOM 2614 O O . GLU A 1 324 ? -16.038 -8.735 21.780 1.00 76.06 324 GLU A O 1
ATOM 2619 N N . GLU A 1 325 ? -15.128 -8.646 23.841 1.00 58.69 325 GLU A N 1
ATOM 2620 C CA . GLU A 1 325 ? -14.660 -10.046 23.855 1.00 58.69 325 GLU A CA 1
ATOM 2621 C C . GLU A 1 325 ? -15.767 -11.041 24.214 1.00 58.69 325 GLU A C 1
ATOM 2623 O O . GLU A 1 325 ? -16.544 -10.758 25.158 1.00 58.69 325 GLU A O 1
#

Radius of gyration: 22.17 Å; chains: 1; bounding box: 60×58×58 Å

Secondary structure (DSSP, 8-state):
-----PPPHHHHHHHHHHHHHHHHHHHHHHHHHTSS-GGG--EEEEEEEEEEEEEETTEEEEEEEEEEEEEEETTTEEEEEEEEE---SSPPTT-HHHHHHHHHHH-PPPTTS-GGGG-HHHHHHHHHHHHHHT--STT-PPPPEEE-HHHHHHHHHHHHHHHHHHT-S---S---EEEHHHHHHHHHHHHHHHHHHHTTTTT-SS-THHHHHHHHTTT-----------------SSS----S-SS---HHHHHHHHTT-TTSHHHHHHHHT--TTTT-GGGS-HHHHHHGGG-GGGGGG-HHHHHHHHHHHHHHHHHHHHS--